Protein AF-A0A1A8WUC0-F1 (afdb_monomer_lite)

Organism: NCBI:txid864141

Sequence (247 aa):
MTEVKEEDQTPHKFDNELNNMADESSLKKLTIYNVIQALDPGPTAKIILAKSYRNIELIRTKYFDNATKRCRDVNYWFDKEIENRESEEDYKNISHCAITLFNDIQWKKVDNDIICKRQRSNYPTELNDLRKKLDDFCEIRDDLRCTMLKSFNDCLQYNNYIEKKKKYFSRETNLCNDNACEIDANCTLNNIDITFPSINCYELHNMKREDQKEPITTNYSSLEIGFFLILSFLAFFLIFLFLSKVK

Structure (mmCIF, N/CA/C/O backbone):
data_AF-A0A1A8WUC0-F1
#
_entry.id   AF-A0A1A8WUC0-F1
#
loop_
_atom_site.group_PDB
_atom_site.id
_atom_site.type_symbol
_atom_site.label_atom_id
_atom_site.label_alt_id
_atom_site.label_comp_id
_atom_site.label_asym_id
_atom_site.label_entity_id
_atom_site.label_seq_id
_atom_site.pdbx_PDB_ins_code
_atom_site.Cartn_x
_atom_site.Cartn_y
_atom_site.Cartn_z
_atom_site.occupancy
_atom_site.B_iso_or_equiv
_atom_site.auth_seq_id
_atom_site.auth_comp_id
_atom_site.auth_asym_id
_atom_site.auth_atom_id
_atom_site.pdbx_PDB_model_num
ATOM 1 N N . MET A 1 1 ? 9.759 14.383 -24.986 1.00 59.97 1 MET A N 1
ATOM 2 C CA . MET A 1 1 ? 9.516 12.995 -24.549 1.00 59.97 1 MET A CA 1
ATOM 3 C C . MET A 1 1 ? 8.522 13.062 -23.402 1.00 59.97 1 MET A C 1
ATOM 5 O O . MET A 1 1 ? 8.739 13.892 -22.528 1.00 59.97 1 MET A O 1
ATOM 9 N N . THR A 1 2 ? 7.408 12.333 -23.458 1.00 68.50 2 THR A N 1
ATOM 10 C CA . THR A 1 2 ? 6.355 12.448 -22.434 1.00 68.50 2 THR A CA 1
ATOM 11 C C . THR A 1 2 ? 6.825 11.761 -21.158 1.00 68.50 2 THR A C 1
ATOM 13 O O . THR A 1 2 ? 7.350 10.654 -21.213 1.00 68.50 2 THR A O 1
ATOM 16 N N . GLU A 1 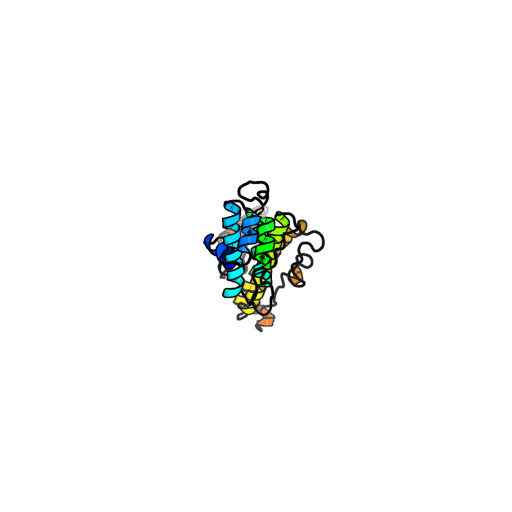3 ? 6.709 12.446 -20.025 1.00 83.12 3 GLU A N 1
ATOM 17 C CA . GLU A 1 3 ? 7.102 11.903 -18.727 1.00 83.12 3 GLU A CA 1
ATOM 18 C C . GLU A 1 3 ? 6.043 10.918 -18.213 1.00 83.12 3 GLU A C 1
ATOM 20 O O . GLU A 1 3 ? 4.846 11.117 -18.432 1.00 83.12 3 GLU A O 1
ATOM 25 N N . VAL A 1 4 ? 6.485 9.856 -17.533 1.00 89.19 4 VAL A N 1
ATOM 26 C CA . VAL A 1 4 ? 5.592 8.928 -16.830 1.00 89.19 4 VAL A CA 1
ATOM 27 C C . VAL A 1 4 ? 4.834 9.698 -15.752 1.00 89.19 4 VAL A C 1
ATOM 29 O O . VAL A 1 4 ? 5.433 10.252 -14.831 1.00 89.19 4 VAL A O 1
ATOM 32 N N . LYS A 1 5 ? 3.507 9.704 -15.861 1.00 91.88 5 LYS A N 1
ATOM 33 C CA . LYS A 1 5 ? 2.615 10.342 -14.896 1.00 91.88 5 LYS A CA 1
ATOM 34 C C . LYS A 1 5 ? 2.227 9.355 -13.806 1.00 91.88 5 LYS A C 1
ATOM 36 O O . LYS A 1 5 ? 1.418 8.458 -14.041 1.00 91.88 5 LYS A O 1
ATOM 41 N N . GLU A 1 6 ? 2.806 9.517 -12.620 1.00 93.25 6 GLU A N 1
ATOM 42 C CA . GLU A 1 6 ? 2.506 8.659 -11.464 1.00 93.25 6 GLU A CA 1
ATOM 43 C C . GLU A 1 6 ? 1.081 8.858 -10.938 1.00 93.25 6 GLU A C 1
ATOM 45 O O . GLU A 1 6 ? 0.475 7.913 -10.443 1.00 93.25 6 GLU A O 1
ATOM 50 N N . GLU A 1 7 ? 0.517 10.055 -11.122 1.00 94.06 7 GLU A N 1
ATOM 51 C CA . GLU A 1 7 ? -0.868 10.384 -10.760 1.00 94.06 7 GLU A CA 1
ATOM 52 C C . GLU A 1 7 ? -1.915 9.515 -11.478 1.00 94.06 7 GLU A C 1
ATOM 54 O O . GLU A 1 7 ? -2.989 9.237 -10.943 1.00 94.06 7 GLU A O 1
ATOM 59 N N . ASP A 1 8 ? -1.575 9.035 -12.676 1.00 94.38 8 ASP A N 1
ATOM 60 C CA . ASP A 1 8 ? -2.436 8.183 -13.488 1.00 94.38 8 ASP A CA 1
ATOM 61 C C . ASP A 1 8 ? -2.307 6.697 -13.119 1.00 94.38 8 ASP A C 1
ATOM 63 O O . ASP A 1 8 ? -3.072 5.868 -13.624 1.00 94.38 8 ASP A O 1
ATOM 67 N N . GLN A 1 9 ? -1.368 6.336 -12.242 1.00 95.81 9 GLN A N 1
ATOM 68 C CA . GLN A 1 9 ? -1.085 4.945 -11.898 1.00 95.81 9 GLN A CA 1
ATOM 69 C C . GLN A 1 9 ? -1.990 4.433 -10.775 1.00 95.81 9 GLN A C 1
ATOM 71 O O . GLN A 1 9 ? -2.548 5.192 -9.976 1.00 95.81 9 GLN A O 1
ATOM 76 N N . THR A 1 10 ? -2.132 3.110 -10.717 1.00 95.94 10 THR A N 1
ATOM 77 C CA . THR A 1 10 ? -2.991 2.407 -9.758 1.00 95.94 10 THR A CA 1
ATOM 78 C C . THR A 1 10 ? -2.732 2.792 -8.294 1.00 95.94 10 THR A C 1
ATOM 80 O O . THR A 1 10 ? -3.720 3.114 -7.624 1.00 95.94 10 THR A O 1
ATOM 83 N N . PRO A 1 11 ? -1.479 2.826 -7.782 1.00 97.06 11 PRO A N 1
ATOM 84 C CA . PRO A 1 11 ? -1.243 3.182 -6.382 1.00 97.06 11 PRO A CA 1
ATOM 85 C C . PRO A 1 11 ? -1.737 4.589 -6.026 1.00 97.06 11 PRO A C 1
ATOM 87 O O . PRO A 1 11 ? -2.478 4.741 -5.059 1.00 97.06 11 PRO A O 1
ATOM 90 N N . HIS A 1 12 ? -1.446 5.602 -6.850 1.00 96.81 12 HIS A N 1
ATOM 91 C CA . HIS A 1 12 ? -1.892 6.973 -6.578 1.00 96.81 12 HIS A CA 1
ATOM 92 C C . HIS A 1 12 ? -3.422 7.112 -6.616 1.00 96.81 12 HIS A C 1
ATOM 94 O O . HIS A 1 12 ? -4.026 7.758 -5.759 1.00 96.81 12 HIS A O 1
ATOM 100 N N . LYS A 1 13 ? -4.075 6.465 -7.590 1.00 97.12 13 LYS A N 1
ATOM 101 C CA . LYS A 1 13 ? -5.542 6.425 -7.668 1.00 97.12 13 LYS A CA 1
ATOM 102 C C . LYS A 1 13 ? -6.155 5.795 -6.419 1.00 97.12 13 LYS A C 1
ATOM 104 O O . LYS A 1 13 ? -7.145 6.312 -5.912 1.00 97.12 13 LYS A O 1
ATOM 109 N N . PHE A 1 14 ? -5.576 4.698 -5.931 1.00 97.88 14 PHE A N 1
ATOM 110 C CA . PHE A 1 14 ? -6.051 4.039 -4.719 1.00 97.88 14 PHE A CA 1
ATOM 111 C C . PHE A 1 14 ? -5.868 4.923 -3.481 1.00 97.88 14 PHE A C 1
ATOM 113 O O . PHE A 1 14 ? -6.833 5.119 -2.747 1.00 97.88 14 PHE A O 1
ATOM 120 N N . ASP A 1 15 ? -4.686 5.518 -3.297 1.00 96.75 15 ASP A N 1
ATOM 121 C CA . ASP A 1 15 ? -4.384 6.408 -2.168 1.00 96.75 15 ASP A CA 1
ATOM 122 C C . ASP A 1 15 ? -5.366 7.588 -2.085 1.00 96.75 15 ASP A C 1
ATOM 124 O O . ASP A 1 15 ? -5.862 7.922 -1.006 1.00 96.75 15 ASP A O 1
ATOM 128 N N . ASN A 1 16 ? -5.723 8.176 -3.230 1.00 96.88 16 ASN A N 1
ATOM 129 C CA . ASN A 1 16 ? -6.734 9.233 -3.289 1.00 96.88 16 ASN A CA 1
ATOM 130 C C . ASN A 1 16 ? -8.113 8.743 -2.826 1.00 96.88 16 ASN A C 1
ATOM 132 O O . ASN A 1 16 ? -8.832 9.461 -2.131 1.00 96.88 16 ASN A O 1
ATOM 136 N N . GLU A 1 17 ? -8.485 7.508 -3.168 1.00 97.50 17 GLU A N 1
ATOM 137 C CA . GLU A 1 17 ? -9.765 6.939 -2.754 1.00 97.50 17 GLU A CA 1
ATOM 138 C C . GLU A 1 17 ? -9.834 6.653 -1.251 1.00 97.50 17 GLU A C 1
ATOM 140 O O . GLU A 1 17 ? -10.936 6.695 -0.701 1.00 97.50 17 GLU A O 1
ATOM 145 N N . LEU A 1 18 ? -8.710 6.395 -0.569 1.00 97.56 18 LEU A N 1
ATOM 146 C CA . LEU A 1 18 ? -8.679 6.068 0.868 1.00 97.56 18 LEU A CA 1
ATOM 147 C C . LEU A 1 18 ? -9.291 7.159 1.755 1.00 97.56 18 LEU A C 1
ATOM 149 O O . LEU A 1 18 ? -9.839 6.854 2.816 1.00 97.56 18 LEU A O 1
ATOM 153 N N . ASN A 1 19 ? -9.240 8.412 1.301 1.00 96.25 19 ASN A N 1
ATOM 154 C CA . ASN A 1 19 ? -9.747 9.572 2.031 1.00 96.25 19 ASN A CA 1
ATOM 155 C C . ASN A 1 19 ? -11.199 9.936 1.708 1.00 96.25 19 ASN A C 1
ATOM 157 O O . ASN A 1 19 ? -11.751 10.841 2.344 1.00 96.25 19 ASN A O 1
ATOM 161 N N . ASN A 1 20 ? -11.832 9.232 0.766 1.00 96.69 20 ASN A N 1
ATOM 162 C CA . ASN A 1 20 ? -13.225 9.473 0.416 1.00 96.69 20 ASN A CA 1
ATOM 163 C C . ASN A 1 20 ? -14.141 9.312 1.635 1.00 96.69 20 ASN A C 1
ATOM 165 O O . ASN A 1 20 ? -13.900 8.503 2.534 1.00 96.69 20 ASN A O 1
ATOM 169 N N . MET A 1 21 ? -15.219 10.099 1.655 1.00 94.25 21 MET A N 1
ATOM 170 C CA . MET A 1 21 ? -16.207 10.032 2.729 1.00 94.25 21 MET A CA 1
ATOM 171 C C . MET A 1 21 ? -16.816 8.629 2.818 1.00 94.25 21 MET A C 1
ATOM 173 O O . MET A 1 21 ? -17.039 7.960 1.805 1.00 94.25 21 MET A O 1
ATOM 177 N N . ALA A 1 22 ? -17.116 8.208 4.042 1.00 94.88 22 ALA A N 1
ATOM 178 C CA . ALA A 1 22 ? -17.812 6.966 4.330 1.00 94.88 22 ALA A CA 1
ATOM 179 C C . ALA A 1 22 ? -18.983 7.251 5.271 1.00 94.88 22 ALA A C 1
ATOM 181 O O . ALA A 1 22 ? -18.882 8.091 6.163 1.00 94.88 22 ALA A O 1
ATOM 182 N N . ASP A 1 23 ? -20.093 6.553 5.056 1.00 93.62 23 ASP A N 1
ATOM 183 C CA . ASP A 1 23 ? -21.260 6.630 5.927 1.00 93.62 23 ASP A CA 1
ATOM 184 C C . ASP A 1 23 ? -21.020 5.794 7.189 1.00 93.62 23 ASP A C 1
ATOM 186 O O . ASP A 1 23 ? -20.955 4.571 7.114 1.00 93.62 23 ASP A O 1
ATOM 190 N N . GLU A 1 24 ? -20.943 6.431 8.357 1.00 93.06 24 GLU A N 1
ATOM 191 C CA . GLU A 1 24 ? -20.785 5.745 9.647 1.00 93.06 24 GLU A CA 1
ATOM 192 C C . GLU A 1 24 ? -21.871 4.696 9.913 1.00 93.06 24 GLU A C 1
ATOM 194 O O . GLU A 1 24 ? -21.629 3.687 10.585 1.00 93.06 24 GLU A O 1
ATOM 199 N N . SER A 1 25 ? -23.074 4.890 9.359 1.00 93.31 25 SER A N 1
ATOM 200 C CA . SER A 1 25 ? -24.172 3.937 9.502 1.00 93.31 25 SER A CA 1
ATOM 201 C C . SER A 1 25 ? -23.850 2.577 8.873 1.00 93.31 25 SER A C 1
ATOM 203 O O . SER A 1 25 ? -24.433 1.565 9.271 1.00 93.31 25 SER A O 1
ATOM 205 N N . SER A 1 26 ? -22.874 2.512 7.957 1.00 92.88 26 SER A N 1
ATOM 206 C CA . SER A 1 26 ? -22.422 1.263 7.348 1.00 92.88 26 SER A CA 1
ATOM 207 C C . SER A 1 26 ? -21.867 0.280 8.373 1.00 92.88 26 SER A C 1
ATOM 209 O O . SER A 1 26 ? -22.032 -0.924 8.192 1.00 92.88 26 SER A O 1
ATOM 211 N N . LEU A 1 27 ? -21.273 0.769 9.469 1.00 93.81 27 LEU A N 1
ATOM 212 C CA . LEU A 1 27 ? -20.747 -0.083 10.537 1.00 93.81 27 LEU A CA 1
ATOM 213 C C . LEU A 1 27 ? -21.852 -0.915 11.198 1.00 93.81 27 LEU A C 1
ATOM 215 O O . LEU A 1 27 ? -21.599 -2.045 11.595 1.00 93.81 27 LEU A O 1
ATOM 219 N N . LYS A 1 28 ? -23.095 -0.411 11.246 1.00 92.81 28 LYS A N 1
ATOM 220 C CA . LYS A 1 28 ? -24.254 -1.123 11.824 1.00 92.81 28 LYS A CA 1
ATOM 221 C C . LYS A 1 28 ? -24.623 -2.397 11.065 1.00 92.81 28 LYS A C 1
ATOM 223 O O . LYS A 1 28 ? -25.362 -3.225 11.586 1.00 92.81 28 LYS A O 1
ATOM 228 N N . LYS A 1 29 ? -24.150 -2.535 9.824 1.00 88.75 29 LYS A N 1
ATOM 229 C CA . LYS A 1 29 ? -24.408 -3.697 8.963 1.00 88.75 29 LYS A CA 1
ATOM 230 C C . LYS A 1 29 ? -23.439 -4.851 9.243 1.00 88.75 29 LYS A C 1
ATOM 232 O O . LYS A 1 29 ? -23.657 -5.946 8.733 1.00 88.75 29 LYS A O 1
ATOM 237 N N . LEU A 1 30 ? -22.379 -4.603 10.015 1.00 89.94 30 LEU A N 1
ATOM 238 C CA . LEU A 1 30 ? -21.361 -5.591 10.352 1.00 89.94 30 LEU A CA 1
ATOM 239 C C . LEU A 1 30 ? -21.834 -6.511 11.473 1.00 89.94 30 LEU A C 1
ATOM 241 O O . LEU A 1 30 ? -22.424 -6.061 12.455 1.00 89.94 30 LEU A O 1
ATOM 245 N N . THR A 1 31 ? -21.488 -7.793 11.376 1.00 87.75 31 THR A N 1
ATOM 246 C CA . THR A 1 31 ? -21.762 -8.773 12.439 1.00 87.75 31 THR A CA 1
ATOM 247 C C . THR A 1 31 ? -21.066 -8.374 13.743 1.00 87.75 31 THR A C 1
ATOM 249 O O . THR A 1 31 ? -21.623 -8.528 14.829 1.00 87.75 31 THR A O 1
ATOM 252 N N . ILE A 1 32 ? -19.873 -7.784 13.635 1.00 90.94 32 ILE A N 1
ATOM 253 C CA . ILE A 1 32 ? -19.065 -7.318 14.769 1.00 90.94 32 ILE A CA 1
ATOM 254 C C . ILE A 1 32 ? -19.482 -5.949 15.319 1.00 90.94 32 ILE A C 1
ATOM 256 O O . ILE A 1 32 ? -18.824 -5.431 16.221 1.00 90.94 32 ILE A O 1
ATOM 260 N N . TYR A 1 33 ? -20.578 -5.354 14.833 1.00 93.81 33 TYR A N 1
ATOM 261 C CA . TYR A 1 33 ? -21.004 -4.023 15.272 1.00 93.81 33 TYR A CA 1
ATOM 262 C C . TYR A 1 33 ? -21.211 -3.934 16.788 1.00 93.81 33 TYR A C 1
ATOM 264 O O . TYR A 1 33 ? -20.772 -2.968 17.403 1.00 93.81 33 TYR A O 1
ATOM 272 N N . ASN A 1 34 ? -21.812 -4.958 17.403 1.00 93.56 34 ASN A N 1
ATOM 273 C CA . ASN A 1 34 ? -22.017 -4.997 18.854 1.00 93.56 34 ASN A CA 1
ATOM 274 C C . ASN A 1 34 ? -20.688 -4.998 19.625 1.00 93.56 34 ASN A C 1
ATOM 276 O O . ASN A 1 34 ? -20.600 -4.393 20.689 1.00 93.56 34 ASN A O 1
ATOM 280 N N . VAL A 1 35 ? -19.648 -5.638 19.077 1.00 93.88 35 VAL A N 1
ATOM 281 C CA . VAL A 1 35 ? -18.302 -5.639 19.669 1.00 93.88 35 VAL A CA 1
ATOM 282 C C . VAL A 1 35 ? -17.675 -4.251 19.556 1.00 93.88 35 VAL A C 1
ATOM 284 O O . VAL A 1 35 ? -17.176 -3.733 20.549 1.00 93.88 35 VAL A O 1
ATOM 287 N N . ILE A 1 36 ? -17.767 -3.611 18.383 1.00 93.31 36 ILE A N 1
ATOM 288 C CA . ILE A 1 36 ? -17.316 -2.221 18.203 1.00 93.31 36 ILE A CA 1
ATOM 289 C C . ILE A 1 36 ? -18.055 -1.289 19.166 1.00 93.31 36 ILE A C 1
ATOM 291 O O . ILE A 1 36 ? -17.428 -0.450 19.797 1.00 93.31 36 ILE A O 1
ATOM 295 N N . GLN A 1 37 ? -19.374 -1.430 19.315 1.00 93.75 37 GLN A N 1
ATOM 296 C CA . GLN A 1 37 ? -20.153 -0.604 20.238 1.00 93.75 37 GLN A CA 1
ATOM 297 C C . GLN A 1 37 ? -19.720 -0.795 21.694 1.00 93.75 37 GLN A C 1
ATOM 299 O O . GLN A 1 37 ? -19.590 0.188 22.414 1.00 93.75 37 GLN A O 1
ATOM 304 N N . ALA A 1 38 ? -19.480 -2.040 22.115 1.00 94.88 38 ALA A N 1
ATOM 305 C CA . ALA A 1 38 ? -19.039 -2.353 23.472 1.00 94.88 38 ALA A CA 1
ATOM 306 C C . ALA A 1 38 ? -17.650 -1.780 23.793 1.00 94.88 38 ALA A C 1
ATOM 308 O O . ALA A 1 38 ? -17.377 -1.451 24.944 1.00 94.88 38 ALA A O 1
ATOM 309 N N . LEU A 1 39 ? -16.790 -1.631 22.781 1.00 94.88 39 LEU A N 1
ATOM 310 C CA . LEU A 1 39 ? -15.502 -0.949 22.904 1.00 94.88 39 LEU A CA 1
ATOM 311 C C . LEU A 1 39 ? -15.634 0.580 22.979 1.00 94.88 39 LEU A C 1
ATOM 313 O O . LEU A 1 39 ? -14.629 1.237 23.211 1.00 94.88 39 LEU A O 1
ATOM 317 N N . ASP A 1 40 ? -16.825 1.149 22.775 1.00 95.06 40 ASP A N 1
ATOM 318 C CA . ASP A 1 40 ? -17.108 2.589 22.837 1.00 95.06 40 ASP A CA 1
ATOM 319 C C . ASP A 1 40 ? -16.029 3.465 22.162 1.00 95.06 40 ASP A C 1
ATOM 321 O O . ASP A 1 40 ? -15.324 4.218 22.837 1.00 95.06 40 ASP A O 1
ATOM 325 N N . PRO A 1 41 ? -15.828 3.358 20.832 1.00 96.12 41 PRO A N 1
ATOM 326 C CA . PRO A 1 41 ? -14.876 4.207 20.137 1.00 96.12 41 PRO A CA 1
ATOM 327 C C . PRO A 1 41 ? -15.348 5.661 20.119 1.00 96.12 41 PRO A C 1
ATOM 329 O O . PRO A 1 41 ? -16.551 5.952 20.002 1.00 96.12 41 PRO A O 1
ATOM 332 N N . GLY A 1 42 ? -14.379 6.573 20.178 1.00 96.31 42 GLY A N 1
ATOM 333 C CA . GLY A 1 42 ? -14.617 8.010 20.079 1.00 96.31 42 GLY A CA 1
ATOM 334 C C . GLY A 1 42 ? -15.286 8.425 18.755 1.00 96.31 42 GLY A C 1
ATOM 335 O O . GLY A 1 42 ? -15.349 7.633 17.805 1.00 96.31 42 GLY A O 1
ATOM 336 N N . PRO A 1 43 ? -15.832 9.651 18.663 1.00 95.69 43 PRO A N 1
ATOM 337 C CA . PRO A 1 43 ? -16.515 10.125 17.457 1.00 95.69 43 PRO A CA 1
ATOM 338 C C . PRO A 1 43 ? -15.635 10.062 16.202 1.00 95.69 43 PRO A C 1
ATOM 340 O O . PRO A 1 43 ? -16.037 9.484 15.192 1.00 95.69 43 PRO A O 1
ATOM 343 N N . THR A 1 44 ? -14.401 10.561 16.278 1.00 96.56 44 THR A N 1
ATOM 344 C CA . THR A 1 44 ? -13.463 10.518 15.146 1.00 96.56 44 THR A CA 1
ATOM 345 C C . THR A 1 44 ? -13.029 9.088 14.828 1.00 96.56 44 THR A C 1
ATOM 347 O O . THR A 1 44 ? -12.930 8.716 13.656 1.00 96.56 44 THR A O 1
ATOM 350 N N . ALA A 1 45 ? -12.875 8.236 15.846 1.00 97.00 45 ALA A N 1
ATOM 351 C CA . ALA A 1 45 ? -12.620 6.817 15.637 1.00 97.00 45 ALA A CA 1
ATOM 352 C C . ALA A 1 45 ? -13.721 6.129 14.825 1.00 97.00 45 ALA A C 1
ATOM 354 O O . ALA A 1 45 ? -13.410 5.350 13.925 1.00 97.00 45 ALA A O 1
ATOM 355 N N . LYS A 1 46 ? -15.000 6.442 15.065 1.00 96.69 46 LYS A N 1
ATOM 356 C CA . LYS A 1 46 ? -16.118 5.891 14.276 1.00 96.69 46 LYS A CA 1
ATOM 357 C C . LYS A 1 46 ? -16.022 6.277 12.799 1.00 96.69 46 LYS A C 1
ATOM 359 O O . LYS A 1 46 ? -16.198 5.409 11.944 1.00 96.69 46 LYS A O 1
ATOM 364 N N . ILE A 1 47 ? -15.658 7.525 12.501 1.00 96.94 47 ILE A N 1
ATOM 365 C CA . ILE A 1 47 ? -15.442 8.006 11.126 1.00 96.94 47 ILE A CA 1
ATOM 366 C C . ILE A 1 47 ? -14.310 7.223 10.449 1.00 96.94 47 ILE A C 1
ATOM 368 O O . ILE A 1 47 ? -14.480 6.716 9.337 1.00 96.94 47 ILE A O 1
ATOM 372 N N . ILE A 1 48 ? -13.160 7.082 11.114 1.00 97.88 48 ILE A N 1
ATOM 373 C CA . ILE A 1 48 ? -12.000 6.365 10.559 1.00 97.88 48 ILE A CA 1
ATOM 374 C C . ILE A 1 48 ? -12.308 4.873 10.378 1.00 97.88 48 ILE A C 1
ATOM 376 O O . ILE A 1 48 ? -11.930 4.288 9.362 1.00 97.88 48 ILE A O 1
ATOM 380 N N . LEU A 1 49 ? -13.035 4.245 11.308 1.00 97.69 49 LEU A N 1
ATOM 381 C CA . LEU A 1 49 ? -13.467 2.849 11.188 1.00 97.69 49 LEU A CA 1
ATOM 382 C C . LEU A 1 49 ? -14.429 2.661 10.009 1.00 97.69 49 LEU A C 1
ATOM 384 O O . LEU A 1 49 ? -14.293 1.700 9.254 1.00 97.69 49 LEU A O 1
ATOM 388 N N . ALA A 1 50 ? -15.361 3.592 9.796 1.00 97.38 50 ALA A N 1
ATOM 389 C CA . ALA A 1 50 ? -16.264 3.557 8.647 1.00 97.38 50 ALA A CA 1
ATOM 390 C C . ALA A 1 50 ? -15.498 3.691 7.320 1.00 97.38 50 ALA A C 1
ATOM 392 O O . ALA A 1 50 ? -15.730 2.916 6.388 1.00 97.38 50 ALA A O 1
ATOM 393 N N . LYS A 1 51 ? -14.524 4.610 7.252 1.00 98.12 51 LYS A N 1
ATOM 394 C CA . LYS A 1 51 ? -13.603 4.716 6.109 1.00 98.12 51 LYS A CA 1
ATOM 395 C C . LYS A 1 51 ? -12.791 3.437 5.915 1.00 98.12 51 LYS A C 1
ATOM 397 O O . LYS A 1 51 ? -12.718 2.943 4.798 1.00 98.12 51 LYS A O 1
ATOM 402 N N . SER A 1 52 ? -12.256 2.848 6.983 1.00 97.62 52 SER A N 1
ATOM 403 C CA . SER A 1 52 ? -11.507 1.584 6.927 1.00 97.62 52 SER A CA 1
ATOM 404 C C . SER A 1 52 ? -12.351 0.453 6.349 1.00 97.62 52 SER A C 1
ATOM 406 O O . SER A 1 52 ? -11.900 -0.248 5.447 1.00 97.62 52 SER A O 1
ATOM 408 N N . TYR A 1 53 ? -13.600 0.319 6.805 1.00 96.88 53 TYR A N 1
ATOM 409 C CA . TYR A 1 53 ? -14.542 -0.654 6.258 1.00 96.88 53 TYR A CA 1
ATOM 410 C C . TYR A 1 53 ? -14.740 -0.445 4.751 1.00 96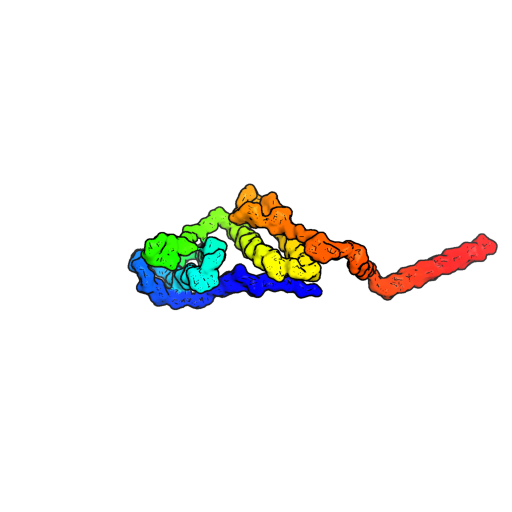.88 53 TYR A C 1
ATOM 412 O O . TYR A 1 53 ? -14.535 -1.371 3.970 1.00 96.88 53 TYR A O 1
ATOM 420 N N . ARG A 1 54 ? -15.041 0.790 4.325 1.00 96.94 54 ARG A N 1
ATOM 421 C CA . ARG A 1 54 ? -15.168 1.155 2.904 1.00 96.94 54 ARG A CA 1
ATOM 422 C C . ARG A 1 54 ? -13.894 0.846 2.109 1.00 96.94 54 ARG A C 1
ATOM 424 O O . ARG A 1 54 ? -13.980 0.347 0.992 1.00 96.94 54 ARG A O 1
ATOM 431 N N . ASN A 1 55 ? -12.725 1.142 2.671 1.00 97.88 55 ASN A N 1
ATOM 432 C CA . ASN A 1 55 ? -11.428 0.950 2.028 1.00 97.88 55 ASN A CA 1
ATOM 433 C C . ASN A 1 55 ? -11.124 -0.539 1.817 1.00 97.88 55 ASN A C 1
ATOM 435 O O . ASN A 1 55 ? -10.666 -0.911 0.743 1.00 97.88 55 ASN A O 1
ATOM 439 N N . ILE A 1 56 ? -11.424 -1.403 2.789 1.00 96.31 56 ILE A N 1
ATOM 440 C CA . ILE A 1 56 ? -11.237 -2.857 2.651 1.00 96.31 56 ILE A CA 1
ATOM 441 C C . ILE A 1 56 ? -12.266 -3.446 1.675 1.00 96.31 56 ILE A C 1
ATOM 443 O O . ILE A 1 56 ? -11.929 -4.283 0.841 1.00 96.31 56 ILE A O 1
ATOM 447 N N . GLU A 1 57 ? -13.507 -2.961 1.707 1.00 94.75 57 GLU A N 1
ATOM 448 C CA . GLU A 1 57 ? -14.540 -3.320 0.730 1.00 94.75 57 GLU A CA 1
ATOM 449 C C . GLU A 1 57 ? -14.144 -2.952 -0.707 1.00 94.75 57 GLU A C 1
ATOM 451 O O . GLU A 1 57 ? -14.353 -3.729 -1.638 1.00 94.75 57 GLU A O 1
ATOM 456 N N . LEU A 1 58 ? -13.488 -1.806 -0.889 1.00 95.81 58 LEU A N 1
ATOM 457 C CA . LEU A 1 58 ? -12.973 -1.369 -2.181 1.00 95.81 58 LEU A CA 1
ATOM 458 C C . LEU A 1 58 ? -11.926 -2.342 -2.754 1.00 95.81 58 LEU A C 1
ATOM 460 O O . LEU A 1 58 ? -11.904 -2.568 -3.969 1.00 95.81 58 LEU A O 1
ATOM 464 N N . ILE A 1 59 ? -11.100 -2.957 -1.897 1.00 96.19 59 ILE A N 1
ATOM 465 C CA . ILE A 1 59 ? -10.171 -4.023 -2.306 1.00 96.19 59 ILE A CA 1
ATOM 466 C C . ILE A 1 59 ? -10.958 -5.171 -2.930 1.00 96.19 59 ILE A C 1
ATOM 468 O O . ILE A 1 59 ? -10.639 -5.600 -4.037 1.00 96.19 59 ILE A O 1
ATOM 472 N N . ARG A 1 60 ? -12.033 -5.612 -2.265 1.00 91.50 60 ARG A N 1
ATOM 473 C CA . ARG A 1 60 ? -12.880 -6.706 -2.747 1.00 91.50 60 ARG A CA 1
ATOM 474 C C . ARG A 1 60 ? -13.503 -6.417 -4.107 1.00 91.50 60 ARG A C 1
ATOM 476 O O . ARG A 1 60 ? -13.577 -7.307 -4.947 1.00 91.50 60 ARG A O 1
ATOM 483 N N . THR A 1 61 ? -14.009 -5.201 -4.301 1.00 92.44 61 THR A N 1
ATOM 484 C CA . THR A 1 61 ? -14.862 -4.887 -5.455 1.00 92.44 61 THR A CA 1
ATOM 485 C C . THR A 1 61 ? -14.108 -4.342 -6.660 1.00 92.44 61 THR A C 1
ATOM 487 O O . THR A 1 61 ? -14.608 -4.465 -7.775 1.00 92.44 61 THR A O 1
ATOM 490 N N . LYS A 1 62 ? -12.954 -3.694 -6.458 1.00 95.81 62 LYS A N 1
ATOM 491 C CA . LYS A 1 62 ? -12.258 -2.946 -7.520 1.00 95.81 62 LYS A CA 1
ATOM 492 C C . LYS A 1 62 ? -10.774 -3.278 -7.654 1.00 95.81 62 LYS A C 1
ATOM 494 O O . LYS A 1 62 ? -10.262 -3.218 -8.764 1.00 95.81 62 LYS A O 1
ATOM 499 N N . TYR A 1 63 ? -10.092 -3.629 -6.566 1.00 95.75 63 TYR A N 1
ATOM 500 C CA . TYR A 1 63 ? -8.639 -3.842 -6.568 1.00 95.75 63 TYR A CA 1
ATOM 501 C C . TYR A 1 63 ? -8.246 -5.257 -6.124 1.00 95.75 63 TYR A C 1
ATOM 503 O O . TYR A 1 63 ? -7.250 -5.445 -5.422 1.00 95.75 63 TYR A O 1
ATOM 511 N N . PHE A 1 64 ? -9.039 -6.254 -6.517 1.00 92.19 64 PHE A N 1
ATOM 512 C CA . PHE A 1 64 ? -8.873 -7.625 -6.040 1.00 92.19 64 PHE A CA 1
ATOM 513 C C . PHE A 1 64 ? -7.597 -8.293 -6.573 1.00 92.19 64 PHE A C 1
ATOM 515 O O . PHE A 1 64 ? -6.991 -9.083 -5.854 1.00 92.19 64 PHE A O 1
ATOM 522 N N . ASP A 1 65 ? -7.142 -7.914 -7.773 1.00 90.75 65 ASP A N 1
ATOM 523 C CA . ASP A 1 65 ? -5.941 -8.470 -8.416 1.00 90.75 65 ASP A CA 1
ATOM 524 C C . ASP A 1 65 ? -4.643 -8.197 -7.638 1.00 90.75 65 ASP A C 1
ATOM 526 O O . ASP A 1 65 ? -3.686 -8.958 -7.748 1.00 90.75 65 ASP A O 1
ATOM 530 N N . ASN A 1 66 ? -4.607 -7.140 -6.817 1.00 93.00 66 ASN A N 1
ATOM 531 C CA . ASN A 1 66 ? -3.447 -6.791 -5.990 1.00 93.00 66 ASN A CA 1
ATOM 532 C C . ASN A 1 66 ? -3.830 -6.584 -4.516 1.00 93.00 66 ASN A C 1
ATOM 534 O O . ASN A 1 66 ? -3.358 -5.667 -3.837 1.00 93.00 66 ASN A O 1
ATOM 538 N N . ALA A 1 67 ? -4.732 -7.427 -4.009 1.00 94.50 67 ALA A N 1
ATOM 539 C CA . ALA A 1 67 ? -5.321 -7.250 -2.686 1.00 94.50 67 ALA A CA 1
ATOM 540 C C . ALA A 1 67 ? -4.296 -7.195 -1.544 1.00 94.50 67 ALA A C 1
ATOM 542 O O . ALA A 1 67 ? -4.460 -6.411 -0.609 1.00 94.50 67 ALA A O 1
ATOM 543 N N . THR A 1 68 ? -3.215 -7.976 -1.626 1.00 94.06 68 THR A N 1
ATOM 544 C CA . THR A 1 68 ? -2.152 -7.970 -0.613 1.00 94.06 68 THR A CA 1
ATOM 545 C C . THR A 1 68 ? -1.474 -6.605 -0.516 1.00 94.06 68 THR A C 1
ATOM 547 O O . THR A 1 68 ? -1.331 -6.090 0.594 1.00 94.06 68 THR A O 1
ATOM 550 N N . LYS A 1 69 ? -1.107 -5.981 -1.646 1.00 95.75 69 LYS A N 1
ATOM 551 C CA . LYS A 1 69 ? -0.544 -4.624 -1.628 1.00 95.75 69 LYS A CA 1
ATOM 552 C C . LYS A 1 69 ? -1.569 -3.612 -1.143 1.00 95.75 69 LYS A C 1
ATOM 554 O O . LYS A 1 69 ? -1.269 -2.831 -0.249 1.00 95.75 69 LYS A O 1
ATOM 559 N N . ARG A 1 70 ? -2.800 -3.660 -1.661 1.00 97.75 70 ARG A N 1
ATOM 560 C CA . ARG A 1 70 ? -3.863 -2.743 -1.221 1.00 97.75 70 ARG A CA 1
ATOM 561 C C . ARG A 1 70 ? -4.118 -2.836 0.283 1.00 97.75 70 ARG A C 1
ATOM 563 O O . ARG A 1 70 ? -4.372 -1.825 0.923 1.00 97.75 70 ARG A O 1
ATOM 570 N N . CYS A 1 71 ? -4.002 -4.023 0.876 1.00 97.19 71 CYS A N 1
ATOM 571 C CA . CYS A 1 71 ? -4.090 -4.178 2.323 1.00 97.19 71 CYS A CA 1
ATOM 572 C C . CYS A 1 71 ? -2.922 -3.501 3.063 1.00 97.19 71 CYS A C 1
ATOM 574 O O . CYS A 1 71 ? -3.143 -2.897 4.114 1.00 97.19 71 CYS A O 1
ATOM 576 N N . ARG A 1 72 ? -1.692 -3.546 2.526 1.00 97.06 72 ARG A N 1
ATOM 577 C CA . ARG A 1 72 ? -0.570 -2.752 3.062 1.00 97.06 72 ARG A CA 1
ATOM 578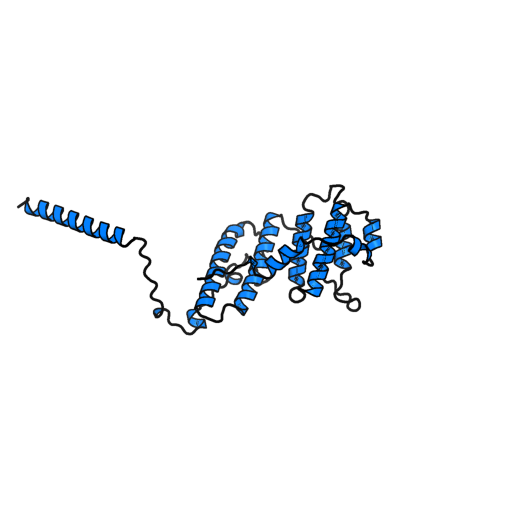 C C . ARG A 1 72 ? -0.842 -1.253 2.943 1.00 97.06 72 ARG A C 1
ATOM 580 O O . ARG A 1 72 ? -0.652 -0.546 3.926 1.00 97.06 72 ARG A O 1
ATOM 587 N N . ASP A 1 73 ? -1.363 -0.799 1.802 1.00 98.12 73 ASP A N 1
ATOM 588 C CA . ASP A 1 73 ? -1.737 0.603 1.567 1.00 98.12 73 ASP A CA 1
ATOM 589 C C . ASP A 1 73 ? -2.795 1.075 2.594 1.00 98.12 73 ASP A C 1
ATOM 591 O O . ASP A 1 73 ? -2.640 2.128 3.213 1.00 98.12 73 ASP A O 1
ATOM 595 N N . VAL A 1 74 ? -3.833 0.265 2.858 1.00 98.31 74 VAL A N 1
ATOM 596 C CA . VAL A 1 74 ? -4.859 0.561 3.879 1.00 98.31 74 VAL A CA 1
ATOM 597 C C . VAL A 1 74 ? -4.276 0.579 5.292 1.00 98.31 74 VAL A C 1
ATOM 599 O O . VAL A 1 74 ? -4.630 1.458 6.076 1.00 98.31 74 VAL A O 1
ATOM 602 N N . ASN A 1 75 ? -3.395 -0.364 5.639 1.00 98.06 75 ASN A N 1
ATOM 603 C CA . ASN A 1 75 ? -2.741 -0.380 6.951 1.00 98.06 75 ASN A CA 1
ATOM 604 C C . ASN A 1 75 ? -1.850 0.848 7.159 1.00 98.06 75 ASN A C 1
ATOM 606 O O . ASN A 1 75 ? -1.926 1.470 8.215 1.00 98.06 75 ASN A O 1
ATOM 610 N N . TYR A 1 76 ? -1.063 1.217 6.146 1.00 98.06 76 TYR A N 1
ATOM 611 C CA . TYR A 1 76 ? -0.247 2.428 6.160 1.00 98.06 76 TYR A CA 1
ATOM 612 C C . TYR A 1 76 ? -1.115 3.677 6.355 1.00 98.06 76 TYR A C 1
ATOM 614 O O . TYR A 1 76 ? -0.854 4.468 7.258 1.00 98.06 76 TYR A O 1
ATOM 622 N N . TRP A 1 77 ? -2.180 3.831 5.563 1.00 98.19 77 TRP A N 1
ATOM 623 C CA . TRP A 1 77 ? -3.105 4.958 5.695 1.00 98.19 77 TRP A CA 1
ATOM 624 C C . TRP A 1 77 ? -3.735 5.018 7.088 1.00 98.19 77 TRP A C 1
ATOM 626 O O . TRP A 1 77 ? -3.725 6.070 7.719 1.00 98.19 77 TRP A O 1
ATOM 636 N N . PHE A 1 78 ? -4.219 3.885 7.602 1.00 98.00 78 PHE A N 1
ATOM 637 C CA . PHE A 1 78 ? -4.817 3.823 8.932 1.00 98.00 78 PHE A CA 1
ATOM 638 C C . PHE A 1 78 ? -3.818 4.232 10.021 1.00 98.00 78 PHE A C 1
ATOM 640 O O . PHE A 1 78 ? -4.174 5.009 10.901 1.00 98.00 78 PHE A O 1
ATOM 647 N N . ASP A 1 79 ? -2.571 3.753 9.949 1.00 96.94 79 ASP A N 1
ATOM 648 C CA . ASP A 1 79 ? -1.513 4.132 10.892 1.00 96.94 79 ASP A CA 1
ATOM 649 C C . ASP A 1 79 ? -1.266 5.652 10.880 1.00 96.94 79 ASP A C 1
ATOM 651 O O . ASP A 1 79 ? -1.122 6.244 11.949 1.00 96.94 79 ASP A O 1
ATOM 655 N N . LYS A 1 80 ? -1.277 6.294 9.701 1.00 96.38 80 LYS A N 1
ATOM 656 C CA . LYS A 1 80 ? -1.112 7.754 9.563 1.00 96.38 80 LYS A CA 1
ATOM 657 C C . LYS A 1 80 ? -2.294 8.540 10.132 1.00 96.38 80 LYS A C 1
ATOM 659 O O . LYS A 1 80 ? -2.077 9.560 10.780 1.00 96.38 80 LYS A O 1
ATOM 664 N N . GLU A 1 81 ? -3.529 8.079 9.932 1.00 96.25 81 GLU A N 1
ATOM 665 C CA . GLU A 1 81 ? -4.730 8.771 10.434 1.00 96.25 81 GLU A CA 1
ATOM 666 C C . GLU A 1 81 ? -4.779 8.849 11.968 1.00 96.25 81 GLU A C 1
ATOM 668 O O . GLU A 1 81 ? -5.369 9.774 12.530 1.00 96.25 81 GLU A O 1
ATOM 673 N N . ILE A 1 82 ? -4.162 7.881 12.650 1.00 95.50 82 ILE A N 1
ATOM 674 C CA . ILE A 1 82 ? -4.218 7.748 14.113 1.00 95.50 82 ILE A CA 1
ATOM 675 C C . ILE A 1 82 ? -2.890 8.094 14.800 1.00 95.50 82 ILE A C 1
ATOM 677 O O . ILE A 1 82 ? -2.779 7.998 16.026 1.00 95.50 82 ILE A O 1
ATOM 681 N N . GLU A 1 83 ? -1.876 8.466 14.019 1.00 93.56 83 GLU A N 1
ATOM 682 C CA . GLU A 1 83 ? -0.507 8.697 14.471 1.00 93.56 83 GLU A CA 1
ATOM 683 C C . GLU A 1 83 ? -0.462 9.729 15.608 1.00 93.56 83 GLU A C 1
ATOM 685 O O . GLU A 1 83 ? -0.819 10.891 15.426 1.00 93.56 83 GLU A O 1
ATOM 690 N N . ASN A 1 84 ? 0.001 9.300 16.788 1.00 90.69 84 ASN A N 1
ATOM 691 C CA . ASN A 1 84 ? 0.085 10.100 18.019 1.00 90.69 84 ASN A CA 1
ATOM 692 C C . ASN A 1 84 ? -1.257 10.629 18.569 1.00 90.69 84 ASN A C 1
ATOM 694 O O . ASN A 1 84 ? -1.240 11.507 19.427 1.00 90.69 84 ASN A O 1
ATOM 698 N N . ARG A 1 85 ? -2.402 10.088 18.126 1.00 94.00 85 ARG A N 1
ATOM 699 C CA . ARG A 1 85 ? -3.744 10.546 18.545 1.00 94.00 85 ARG A CA 1
ATOM 700 C C . ARG A 1 85 ? -4.505 9.552 19.412 1.00 94.00 85 ARG A C 1
ATOM 702 O O . ARG A 1 85 ? -5.522 9.908 19.983 1.00 94.00 85 ARG A O 1
ATOM 709 N N . GLU A 1 86 ? -4.027 8.315 19.559 1.00 89.12 86 GLU A N 1
ATOM 710 C CA . GLU A 1 86 ? -4.766 7.240 20.254 1.00 89.12 86 GLU A CA 1
ATOM 711 C C . GLU A 1 86 ? -5.107 7.544 21.727 1.00 89.12 86 GLU A C 1
ATOM 713 O O . GLU A 1 86 ? -6.026 6.940 22.276 1.00 89.12 86 GLU A O 1
ATOM 718 N N . SER A 1 87 ? -4.377 8.462 22.371 1.00 90.94 87 SER A N 1
ATOM 719 C CA . SER A 1 87 ? -4.656 8.925 23.737 1.00 90.94 87 SER A CA 1
ATOM 720 C C . SER A 1 87 ? -5.760 9.982 23.825 1.00 90.94 87 SER A C 1
ATOM 722 O O . SER A 1 87 ? -6.183 10.327 24.925 1.00 90.94 87 SER A O 1
ATOM 724 N N . GLU A 1 88 ? -6.187 10.545 22.697 1.00 96.38 88 GLU A N 1
ATOM 725 C CA . GLU A 1 88 ? -7.261 11.531 22.634 1.00 96.38 88 GLU A CA 1
ATOM 726 C C . GLU A 1 88 ? -8.625 10.838 22.750 1.00 96.38 88 GLU A C 1
ATOM 728 O O . GLU A 1 88 ? -8.860 9.788 22.149 1.00 96.38 88 GLU A O 1
ATOM 733 N N . GLU A 1 89 ? -9.563 11.455 23.475 1.00 95.38 89 GLU A N 1
ATOM 734 C CA . GLU A 1 89 ? -10.916 10.910 23.681 1.00 95.38 89 GLU A CA 1
ATOM 735 C C . GLU A 1 89 ? -11.637 10.630 22.350 1.00 95.38 89 GLU A C 1
ATOM 737 O O . GLU A 1 89 ? -12.350 9.636 22.214 1.00 95.38 89 GLU A O 1
ATOM 742 N N . ASP A 1 90 ? -11.389 11.453 21.328 1.00 96.44 90 ASP A N 1
ATOM 743 C CA . ASP A 1 90 ? -11.976 11.297 19.996 1.00 96.44 90 ASP A CA 1
ATOM 744 C C . ASP A 1 90 ? -11.496 10.043 19.248 1.00 96.44 90 ASP A C 1
ATOM 746 O O . ASP A 1 90 ? -12.193 9.550 18.354 1.00 96.44 90 ASP A O 1
ATOM 750 N N . TYR A 1 91 ? -10.340 9.502 19.636 1.00 97.19 91 TYR A N 1
ATOM 751 C CA . TYR A 1 91 ? -9.684 8.346 19.023 1.00 97.19 91 TYR A CA 1
ATOM 752 C C . TYR A 1 91 ? -9.645 7.132 19.955 1.00 97.19 91 TYR A C 1
ATOM 754 O O . TYR A 1 91 ? -9.069 6.101 19.597 1.00 97.19 91 TYR A O 1
ATOM 762 N N . LYS A 1 92 ? -10.262 7.215 21.141 1.00 95.38 92 LYS A N 1
ATOM 763 C CA . LYS A 1 92 ? -10.236 6.123 22.116 1.00 95.38 92 LYS A CA 1
ATOM 764 C C . LYS A 1 92 ? -10.664 4.800 21.484 1.00 95.38 92 LYS A C 1
ATOM 766 O O . LYS A 1 92 ? -11.565 4.748 20.642 1.00 95.38 92 LYS A O 1
ATOM 771 N N . ASN A 1 93 ? -10.007 3.722 21.905 1.00 95.75 93 ASN A N 1
ATOM 772 C CA . ASN A 1 93 ? -10.296 2.338 21.511 1.00 95.75 93 ASN A CA 1
ATOM 773 C C . ASN A 1 93 ? -10.236 2.044 19.998 1.00 95.75 93 ASN A C 1
ATOM 775 O O . ASN A 1 93 ? -10.585 0.935 19.579 1.00 95.75 93 ASN A O 1
ATOM 779 N N . ILE A 1 94 ? -9.747 2.980 19.174 1.00 97.12 94 ILE A N 1
ATOM 780 C CA . ILE A 1 94 ? -9.715 2.846 17.715 1.00 97.12 94 ILE A CA 1
ATOM 781 C C . ILE A 1 94 ? -8.902 1.636 17.254 1.00 97.12 94 ILE A C 1
ATOM 783 O O . ILE A 1 94 ? -9.365 0.882 16.401 1.00 97.12 94 ILE A O 1
ATOM 787 N N . SER A 1 95 ? -7.738 1.387 17.859 1.00 95.12 95 SER A N 1
ATOM 788 C CA . SER A 1 95 ? -6.884 0.253 17.499 1.00 95.12 95 SER A CA 1
ATOM 789 C C . SER A 1 95 ? -7.533 -1.093 17.809 1.00 95.12 95 SER A C 1
ATOM 791 O O . SER A 1 95 ? -7.502 -1.994 16.970 1.00 95.12 95 SER A O 1
ATOM 793 N N . HIS A 1 96 ? -8.181 -1.231 18.970 1.00 94.94 96 HIS A N 1
ATOM 794 C CA . HIS A 1 96 ? -8.917 -2.450 19.313 1.00 94.94 96 HIS A CA 1
ATOM 795 C C . HIS A 1 96 ? -10.081 -2.684 18.348 1.00 94.94 96 HIS A C 1
ATOM 797 O O . HIS A 1 96 ? -10.218 -3.781 17.807 1.00 94.94 96 HIS A O 1
ATOM 803 N N . CYS A 1 97 ? -10.857 -1.636 18.055 1.00 96.44 97 CYS A N 1
ATOM 804 C CA . CYS A 1 97 ? -11.947 -1.714 17.087 1.00 96.44 97 CYS A CA 1
ATOM 805 C C . CYS A 1 97 ? -11.447 -2.076 15.682 1.00 96.44 97 CYS A C 1
ATOM 807 O O . CYS A 1 97 ? -12.080 -2.873 14.996 1.00 96.44 97 CYS A O 1
ATOM 809 N N . ALA A 1 98 ? -10.310 -1.524 15.253 1.00 96.88 98 ALA A N 1
ATOM 810 C CA . ALA A 1 98 ? -9.748 -1.775 13.932 1.00 96.88 98 ALA A CA 1
ATOM 811 C C . ALA A 1 98 ? -9.247 -3.212 13.771 1.00 96.88 98 ALA A C 1
ATOM 813 O O . ALA A 1 98 ? -9.467 -3.810 12.722 1.00 96.88 98 ALA A O 1
ATOM 814 N N . ILE A 1 99 ? -8.636 -3.798 14.807 1.00 95.44 99 ILE A N 1
ATOM 815 C CA . ILE A 1 99 ? -8.263 -5.221 14.797 1.00 95.44 99 ILE A CA 1
ATOM 816 C C . ILE A 1 99 ? -9.505 -6.088 14.577 1.00 95.44 99 ILE A C 1
ATOM 818 O O . ILE A 1 99 ? -9.495 -6.962 13.710 1.00 95.44 99 ILE A O 1
ATOM 822 N N . THR A 1 100 ? -10.582 -5.834 15.327 1.00 93.25 100 THR A N 1
ATOM 823 C CA . THR A 1 100 ? -11.847 -6.560 15.164 1.00 93.25 100 THR A CA 1
ATOM 824 C C . THR A 1 100 ? -12.433 -6.358 13.768 1.00 93.25 100 THR A C 1
ATOM 826 O O . THR A 1 100 ? -12.813 -7.331 13.125 1.00 93.25 100 THR A O 1
ATOM 829 N N . LEU A 1 101 ? -12.469 -5.115 13.285 1.00 95.75 101 LEU A N 1
ATOM 830 C CA . LEU A 1 101 ? -13.047 -4.756 11.993 1.00 95.75 101 LEU A CA 1
ATOM 831 C C . LEU A 1 101 ? -12.317 -5.418 10.820 1.00 95.75 101 LEU A C 1
ATOM 833 O O . LEU A 1 101 ? -12.953 -6.055 9.989 1.00 95.75 101 LEU A O 1
ATOM 837 N N . PHE A 1 102 ? -10.994 -5.271 10.739 1.00 95.25 102 PHE A N 1
ATOM 838 C CA . PHE A 1 102 ? -10.203 -5.789 9.618 1.00 95.25 102 PHE A CA 1
ATOM 839 C C . PHE A 1 102 ? -10.331 -7.313 9.520 1.00 95.25 102 PHE A C 1
ATOM 841 O O . PHE A 1 102 ? -10.527 -7.858 8.438 1.00 95.25 102 PHE A O 1
ATOM 848 N N . ASN A 1 103 ? -10.297 -7.997 10.667 1.00 88.50 103 ASN A N 1
ATOM 849 C CA . ASN A 1 103 ? -10.369 -9.453 10.722 1.00 88.50 103 ASN A CA 1
ATOM 850 C C . ASN A 1 103 ? -11.769 -10.023 10.413 1.00 88.50 103 ASN A C 1
ATOM 852 O O . ASN A 1 103 ? -11.865 -11.212 10.121 1.00 88.50 103 ASN A O 1
ATOM 856 N N . ASP A 1 104 ? -12.834 -9.215 10.469 1.00 89.19 104 ASP A N 1
ATOM 857 C CA . ASP A 1 104 ? -14.210 -9.637 10.140 1.00 89.19 104 ASP A CA 1
ATOM 858 C C . ASP A 1 104 ? -14.493 -9.612 8.629 1.00 89.19 104 ASP A C 1
ATOM 860 O O . ASP A 1 104 ? -15.367 -10.325 8.135 1.00 89.19 104 ASP A O 1
ATOM 864 N N . ILE A 1 105 ? -13.752 -8.804 7.865 1.00 89.81 105 ILE A N 1
ATOM 865 C CA . ILE A 1 105 ? -14.043 -8.596 6.445 1.00 89.81 105 ILE A CA 1
ATOM 866 C C . ILE A 1 105 ? -13.385 -9.702 5.612 1.00 89.81 105 ILE A C 1
ATOM 868 O O . ILE A 1 105 ? -12.164 -9.763 5.448 1.00 89.81 105 ILE A O 1
ATOM 872 N N . GLN A 1 106 ? -14.227 -10.571 5.053 1.00 89.75 106 GLN A N 1
ATOM 873 C CA . GLN A 1 106 ? -13.834 -11.761 4.295 1.00 89.75 106 GLN A CA 1
ATOM 874 C C . GLN A 1 106 ? -14.228 -11.675 2.811 1.00 89.75 106 GLN A C 1
ATOM 876 O O . GLN A 1 106 ? -15.205 -11.012 2.438 1.00 89.75 106 GLN A O 1
ATOM 881 N N . TRP A 1 107 ? -13.499 -12.398 1.951 1.00 85.50 107 TRP A N 1
ATOM 882 C CA . TRP A 1 107 ? -13.765 -12.474 0.505 1.00 85.50 107 TRP A CA 1
ATOM 883 C C . TRP A 1 107 ? -15.159 -13.018 0.186 1.00 85.50 107 TRP A C 1
ATOM 885 O O . TRP A 1 107 ? -15.879 -12.469 -0.649 1.00 85.50 107 TRP A O 1
ATOM 895 N N . LYS A 1 108 ? -15.543 -14.097 0.873 1.00 77.81 108 LYS A N 1
ATOM 896 C CA . LYS A 1 108 ? -16.850 -14.759 0.801 1.00 77.81 108 LYS A CA 1
ATOM 897 C C . LYS A 1 108 ? -17.202 -15.283 2.191 1.00 77.81 108 LYS A C 1
ATOM 899 O O . LYS A 1 108 ? -16.312 -15.685 2.928 1.00 77.81 108 LYS A O 1
ATOM 904 N N . LYS A 1 109 ? -18.498 -15.398 2.504 1.00 59.75 109 LYS A N 1
ATOM 905 C CA . LYS A 1 109 ? -18.981 -16.001 3.766 1.00 59.75 109 LYS A CA 1
ATOM 906 C C . LYS A 1 109 ? -18.645 -17.496 3.933 1.00 59.75 109 LYS A C 1
ATOM 908 O O . LYS A 1 109 ? -18.924 -18.047 4.988 1.00 59.75 109 LYS A O 1
ATOM 913 N N . VAL A 1 110 ? -18.149 -18.166 2.888 1.00 51.16 110 VAL A N 1
ATOM 914 C CA . VAL A 1 110 ? -17.996 -19.634 2.848 1.00 51.16 110 VAL A CA 1
ATOM 915 C C . VAL A 1 110 ? -16.534 -20.076 2.983 1.00 51.16 110 VAL A C 1
ATOM 917 O O . VAL A 1 110 ? -16.285 -21.079 3.640 1.00 51.16 110 VAL A O 1
ATOM 920 N N . ASP A 1 111 ? -15.576 -19.307 2.449 1.00 57.78 111 ASP A N 1
ATOM 921 C CA . ASP A 1 111 ? -14.147 -19.673 2.470 1.00 57.78 111 ASP A CA 1
ATOM 922 C C . ASP A 1 111 ? -13.361 -19.027 3.629 1.00 57.78 111 ASP A C 1
ATOM 924 O O . ASP A 1 111 ? -12.200 -19.352 3.832 1.00 57.78 111 ASP A O 1
ATOM 928 N N . ASN A 1 112 ? -13.981 -18.145 4.429 1.00 67.88 112 ASN A N 1
ATOM 929 C CA . ASN A 1 112 ? -13.406 -17.489 5.621 1.00 67.88 112 ASN A CA 1
ATOM 930 C C . ASN A 1 112 ? -12.076 -16.722 5.432 1.00 67.88 112 ASN A C 1
ATOM 932 O O . ASN A 1 112 ? -11.542 -16.188 6.408 1.00 67.88 112 ASN A O 1
ATOM 936 N N . ASP A 1 113 ? -11.556 -16.612 4.208 1.00 87.19 113 ASP A N 1
ATOM 937 C CA . ASP A 1 113 ? -10.321 -15.881 3.942 1.00 87.19 113 ASP A CA 1
ATOM 938 C C . ASP A 1 113 ? -10.513 -14.378 4.164 1.00 87.19 113 ASP A C 1
ATOM 940 O O . ASP A 1 113 ? -11.307 -13.706 3.494 1.00 87.19 113 ASP A O 1
ATOM 944 N N . ILE A 1 114 ? -9.756 -13.859 5.129 1.00 90.81 114 ILE A N 1
ATOM 945 C CA . ILE A 1 114 ? -9.730 -12.447 5.509 1.00 90.81 114 ILE A CA 1
ATOM 946 C C . ILE A 1 114 ? -9.087 -11.646 4.375 1.00 90.81 114 ILE A C 1
ATOM 948 O O . ILE A 1 114 ? -7.977 -11.958 3.945 1.00 90.81 114 ILE A O 1
ATOM 952 N N . ILE A 1 115 ? -9.765 -10.588 3.925 1.00 92.69 115 ILE A N 1
ATOM 953 C CA . ILE A 1 115 ? -9.285 -9.739 2.822 1.00 92.69 115 ILE A CA 1
ATOM 954 C C . ILE A 1 115 ? -8.047 -8.965 3.246 1.00 92.69 115 ILE A C 1
ATOM 956 O O . ILE A 1 115 ? -7.049 -8.919 2.531 1.00 92.69 115 ILE A O 1
ATOM 960 N N . CYS A 1 116 ? -8.127 -8.338 4.417 1.00 95.25 116 CYS A N 1
ATOM 961 C CA . CYS A 1 116 ? -7.052 -7.528 4.944 1.00 95.25 116 CYS A CA 1
ATOM 962 C C . CYS A 1 116 ? -6.951 -7.702 6.450 1.00 95.25 116 CYS A C 1
ATOM 964 O O . CYS A 1 116 ? -7.894 -7.419 7.178 1.00 95.25 116 CYS A O 1
ATOM 966 N N . LYS A 1 117 ? -5.791 -8.152 6.925 1.00 94.69 117 LYS A N 1
ATOM 967 C CA . LYS A 1 117 ? -5.505 -8.221 8.358 1.00 94.69 117 LYS A CA 1
ATOM 968 C C . LYS A 1 117 ? -4.933 -6.892 8.823 1.00 94.69 117 LYS A C 1
ATOM 970 O O . LYS A 1 117 ? -4.105 -6.288 8.138 1.00 94.69 117 LYS A O 1
ATOM 975 N N . ARG A 1 118 ? -5.345 -6.455 10.011 1.00 96.19 118 ARG A N 1
ATOM 976 C CA . ARG A 1 118 ? -4.751 -5.283 10.655 1.00 96.19 118 ARG A CA 1
ATOM 977 C C . ARG A 1 118 ? -3.311 -5.604 11.058 1.00 96.19 118 ARG A C 1
ATOM 979 O O . ARG A 1 118 ? -3.075 -6.534 11.825 1.00 96.19 118 ARG A O 1
ATOM 986 N N . GLN A 1 119 ? -2.363 -4.823 10.556 1.00 94.06 119 GLN A N 1
ATOM 987 C CA . GLN A 1 119 ? -0.935 -4.918 10.841 1.00 94.06 119 GLN A CA 1
ATOM 988 C C . GLN A 1 119 ? -0.380 -3.509 11.047 1.00 94.06 119 GLN A C 1
ATOM 990 O O . GLN A 1 119 ? -0.267 -2.742 10.096 1.00 94.06 119 GLN A O 1
ATOM 995 N N . ARG A 1 120 ? -0.066 -3.165 12.300 1.00 92.31 120 ARG A N 1
ATOM 996 C CA . ARG A 1 120 ? 0.583 -1.892 12.634 1.00 92.31 120 ARG A CA 1
ATOM 997 C C . ARG A 1 120 ? 2.033 -1.937 12.176 1.00 92.31 120 ARG A C 1
ATOM 999 O O . ARG A 1 120 ? 2.720 -2.926 12.440 1.00 92.31 120 ARG A O 1
ATOM 1006 N N . SER A 1 121 ? 2.492 -0.872 11.531 1.00 91.94 121 SER A N 1
ATOM 1007 C CA . SER A 1 121 ? 3.902 -0.723 11.200 1.00 91.94 121 SER A CA 1
ATOM 1008 C C . SER A 1 121 ? 4.745 -0.682 12.474 1.00 91.94 121 SER A C 1
ATOM 1010 O O . SER A 1 121 ? 4.414 -0.002 13.447 1.00 91.94 121 SER A O 1
ATOM 1012 N N . ASN A 1 122 ? 5.842 -1.433 12.470 1.00 91.38 122 ASN A N 1
ATOM 1013 C CA . ASN A 1 122 ? 6.867 -1.401 13.510 1.00 91.38 122 ASN A CA 1
ATOM 1014 C C . ASN A 1 122 ? 8.033 -0.466 13.144 1.00 91.38 122 ASN A C 1
ATOM 1016 O O . ASN A 1 122 ? 9.021 -0.411 13.876 1.00 91.38 122 ASN A O 1
ATOM 1020 N N . TYR A 1 123 ? 7.932 0.244 12.019 1.00 91.88 123 TYR A N 1
ATOM 1021 C CA . TYR A 1 123 ? 8.954 1.167 11.550 1.00 91.88 123 TYR A CA 1
ATOM 1022 C C . TYR A 1 123 ? 8.675 2.598 12.029 1.00 91.88 123 TYR A C 1
ATOM 1024 O O . TYR A 1 123 ? 7.511 2.994 12.128 1.00 91.88 123 TYR A O 1
ATOM 1032 N N . PRO A 1 124 ? 9.724 3.404 12.278 1.00 91.44 124 PRO A N 1
ATOM 1033 C CA . PRO A 1 124 ? 9.580 4.847 12.441 1.00 91.44 124 PRO A CA 1
ATOM 1034 C C . PRO A 1 124 ? 8.890 5.484 11.229 1.00 91.44 124 PRO A C 1
ATOM 1036 O O . PRO A 1 124 ? 9.031 4.993 10.109 1.00 91.44 124 PRO A O 1
ATOM 1039 N N . THR A 1 125 ? 8.203 6.606 11.443 1.00 92.38 125 THR A N 1
ATOM 1040 C CA . THR A 1 125 ? 7.383 7.292 10.431 1.00 92.38 125 THR A CA 1
ATOM 1041 C C . THR A 1 125 ? 8.126 7.536 9.120 1.00 92.38 125 THR A C 1
ATOM 1043 O O . THR A 1 125 ? 7.640 7.144 8.066 1.00 92.38 125 THR A O 1
ATOM 1046 N N . GLU A 1 126 ? 9.335 8.100 9.172 1.00 93.06 126 GLU A N 1
ATOM 1047 C CA . GLU A 1 126 ? 10.129 8.401 7.970 1.00 93.06 126 GLU A CA 1
ATOM 1048 C C . GLU A 1 126 ? 10.468 7.141 7.160 1.00 93.06 126 GLU A C 1
ATOM 1050 O O . GLU A 1 126 ? 10.366 7.128 5.932 1.00 93.06 126 GLU A O 1
ATOM 1055 N N . LEU A 1 127 ? 10.816 6.053 7.849 1.00 94.19 127 LEU A N 1
ATOM 1056 C CA . LEU A 1 127 ? 11.111 4.770 7.221 1.00 94.19 127 LEU A CA 1
ATOM 1057 C C . LEU A 1 127 ? 9.844 4.115 6.661 1.00 94.19 127 LEU A C 1
ATOM 1059 O O . LEU A 1 127 ? 9.873 3.531 5.580 1.00 94.19 127 LEU A O 1
ATOM 1063 N N . ASN A 1 128 ? 8.715 4.238 7.357 1.00 94.75 128 ASN A N 1
ATOM 1064 C CA . ASN A 1 128 ? 7.432 3.736 6.879 1.00 94.75 128 ASN A CA 1
ATOM 1065 C C . ASN A 1 128 ? 6.976 4.474 5.605 1.00 94.75 128 ASN A C 1
ATOM 1067 O O . ASN A 1 128 ? 6.556 3.839 4.638 1.00 94.75 128 ASN A O 1
ATOM 1071 N N . ASP A 1 129 ? 7.137 5.799 5.572 1.00 95.81 129 ASP A N 1
ATOM 1072 C CA . ASP A 1 129 ? 6.846 6.638 4.407 1.00 95.81 129 ASP A CA 1
ATOM 1073 C C . ASP A 1 129 ? 7.772 6.279 3.222 1.00 95.81 129 ASP A C 1
ATOM 1075 O O . ASP A 1 129 ? 7.327 6.217 2.072 1.00 95.81 129 ASP A O 1
ATOM 1079 N N . LEU A 1 130 ? 9.056 5.991 3.481 1.00 96.19 130 LEU A N 1
ATOM 1080 C CA . LEU A 1 130 ? 9.996 5.513 2.460 1.00 96.19 130 LEU A CA 1
ATOM 1081 C C . LEU A 1 130 ? 9.592 4.140 1.905 1.00 96.19 130 LEU A C 1
ATOM 1083 O O . LEU A 1 130 ? 9.572 3.956 0.686 1.00 96.19 130 LEU A O 1
ATOM 1087 N N . ARG A 1 131 ? 9.231 3.192 2.780 1.00 96.00 131 ARG A N 1
ATOM 1088 C CA . ARG A 1 131 ? 8.749 1.857 2.388 1.00 96.00 131 ARG A CA 1
ATOM 1089 C C . ARG A 1 131 ? 7.498 1.944 1.518 1.00 96.00 131 ARG A C 1
ATOM 1091 O O . ARG A 1 131 ? 7.438 1.257 0.504 1.00 96.00 131 ARG A O 1
ATOM 1098 N N . LYS A 1 132 ? 6.537 2.813 1.858 1.00 96.69 132 LYS A N 1
ATOM 1099 C CA . LYS A 1 132 ? 5.338 3.044 1.033 1.00 96.69 132 LYS A CA 1
ATOM 1100 C C . LYS A 1 132 ? 5.704 3.532 -0.368 1.00 96.69 132 LYS A C 1
ATOM 1102 O O . LYS A 1 132 ? 5.260 2.949 -1.351 1.00 96.69 132 LYS A O 1
ATOM 1107 N N . LYS A 1 133 ? 6.566 4.551 -0.471 1.00 97.19 133 LYS A N 1
ATOM 1108 C CA . LYS A 1 133 ? 7.025 5.078 -1.770 1.00 97.19 133 LYS A CA 1
ATOM 1109 C C . LYS A 1 133 ? 7.740 4.018 -2.606 1.00 97.19 133 LYS A C 1
ATOM 1111 O O . LYS A 1 133 ? 7.593 4.009 -3.826 1.00 97.19 133 LYS A O 1
ATOM 1116 N N . LEU A 1 134 ? 8.536 3.162 -1.964 1.00 97.06 134 LEU A N 1
ATOM 1117 C CA . LEU A 1 134 ? 9.233 2.060 -2.622 1.00 97.06 134 LEU A CA 1
ATOM 1118 C C . LEU A 1 134 ? 8.248 1.021 -3.171 1.00 97.06 134 LEU A C 1
ATOM 1120 O O . LEU A 1 134 ? 8.345 0.665 -4.341 1.00 97.06 134 LEU A O 1
ATOM 1124 N N . ASP A 1 135 ? 7.286 0.588 -2.354 1.00 97.31 135 ASP A N 1
ATOM 1125 C CA . ASP A 1 135 ? 6.234 -0.364 -2.741 1.00 97.31 135 ASP A CA 1
ATOM 1126 C C . ASP A 1 135 ? 5.402 0.173 -3.926 1.00 97.31 135 ASP A C 1
ATOM 1128 O O . ASP A 1 135 ? 5.173 -0.531 -4.910 1.00 97.31 135 ASP A O 1
ATOM 1132 N N . ASP A 1 136 ? 5.029 1.460 -3.899 1.00 97.88 136 ASP A N 1
ATOM 1133 C CA . ASP A 1 136 ? 4.336 2.117 -5.018 1.00 97.88 136 ASP A CA 1
ATOM 1134 C C . ASP A 1 136 ? 5.183 2.177 -6.286 1.00 97.88 136 ASP A C 1
ATOM 1136 O O . ASP A 1 136 ? 4.688 1.886 -7.373 1.00 97.88 136 ASP A O 1
ATOM 1140 N N . PHE A 1 137 ? 6.461 2.541 -6.160 1.00 97.62 137 PHE A N 1
ATOM 1141 C CA . PHE A 1 137 ? 7.375 2.555 -7.296 1.00 97.62 137 PHE A CA 1
ATOM 1142 C C . PHE A 1 137 ? 7.488 1.169 -7.939 1.00 97.62 137 PHE A C 1
ATOM 1144 O O . PHE A 1 137 ? 7.469 1.076 -9.164 1.00 97.62 137 PHE A O 1
ATOM 1151 N N . CYS A 1 138 ? 7.601 0.104 -7.144 1.00 97.25 138 CYS A N 1
ATOM 1152 C CA . CYS A 1 138 ? 7.730 -1.253 -7.667 1.00 97.25 138 CYS A CA 1
ATOM 1153 C C . CYS A 1 138 ? 6.482 -1.692 -8.441 1.00 97.25 138 CYS A C 1
ATOM 1155 O O . CYS A 1 138 ? 6.620 -2.231 -9.537 1.00 97.25 138 CYS A O 1
ATOM 1157 N N . GLU A 1 139 ? 5.281 -1.386 -7.935 1.00 96.94 139 GLU A N 1
ATOM 1158 C CA . GLU A 1 139 ? 4.031 -1.635 -8.669 1.00 96.94 139 GLU A CA 1
ATOM 1159 C C . GLU A 1 139 ? 3.999 -0.857 -9.991 1.00 96.94 139 GLU A C 1
ATOM 1161 O O . GLU A 1 139 ? 3.761 -1.444 -11.045 1.00 96.94 139 GLU A O 1
ATOM 1166 N N . ILE A 1 140 ? 4.323 0.442 -9.963 1.00 96.88 140 ILE A N 1
ATOM 1167 C CA . ILE A 1 140 ? 4.370 1.269 -11.176 1.00 96.88 140 ILE A CA 1
ATOM 1168 C C . ILE A 1 140 ? 5.387 0.701 -12.169 1.00 96.88 140 ILE A C 1
ATOM 1170 O O . ILE A 1 140 ? 5.078 0.534 -13.343 1.00 96.88 140 ILE A O 1
ATOM 1174 N N . ARG A 1 141 ? 6.604 0.379 -11.725 1.00 96.00 141 ARG A N 1
ATOM 1175 C CA . ARG A 1 141 ? 7.645 -0.218 -12.569 1.00 96.00 141 ARG A CA 1
ATOM 1176 C C . ARG A 1 141 ? 7.120 -1.467 -13.272 1.00 96.00 141 ARG A C 1
ATOM 1178 O O . ARG A 1 141 ? 7.313 -1.595 -14.481 1.00 96.00 141 ARG A O 1
ATOM 1185 N N . ASP A 1 142 ? 6.492 -2.375 -12.537 1.00 94.94 142 ASP A N 1
ATOM 1186 C CA . ASP A 1 142 ? 6.032 -3.653 -13.078 1.00 94.94 142 ASP A CA 1
ATOM 1187 C C . ASP A 1 142 ? 4.878 -3.464 -14.082 1.00 94.94 142 ASP A C 1
ATOM 1189 O O . ASP A 1 142 ? 4.902 -4.065 -15.163 1.00 94.94 142 ASP A O 1
ATOM 1193 N N . ASP A 1 143 ? 3.962 -2.529 -13.815 1.00 94.00 143 ASP A N 1
ATOM 1194 C CA . ASP A 1 143 ? 2.913 -2.111 -14.756 1.00 94.00 143 ASP A CA 1
ATOM 1195 C C . ASP A 1 143 ? 3.501 -1.484 -16.037 1.00 94.00 143 ASP A C 1
ATOM 1197 O O . ASP A 1 143 ? 3.099 -1.808 -17.165 1.00 94.00 143 ASP A O 1
ATOM 1201 N N . LEU A 1 144 ? 4.499 -0.603 -15.901 1.00 94.38 144 LEU A N 1
ATOM 1202 C CA . LEU A 1 144 ? 5.148 0.050 -17.042 1.00 94.38 144 LEU A CA 1
ATOM 1203 C C . LEU A 1 144 ? 5.952 -0.941 -17.883 1.00 94.38 144 LEU A C 1
ATOM 1205 O O . LEU A 1 144 ? 5.940 -0.836 -19.109 1.00 94.38 144 LEU A O 1
ATOM 1209 N N . ARG A 1 145 ? 6.595 -1.948 -17.279 1.00 91.44 145 ARG A N 1
ATOM 1210 C CA . ARG A 1 145 ? 7.275 -3.017 -18.038 1.00 91.44 145 ARG A CA 1
ATOM 1211 C C . ARG A 1 145 ? 6.308 -3.763 -18.953 1.00 91.44 145 ARG A C 1
ATOM 1213 O O . ARG A 1 145 ? 6.686 -4.142 -20.059 1.00 91.44 145 ARG A O 1
ATOM 1220 N N . CYS A 1 146 ? 5.059 -3.934 -18.528 1.00 87.88 146 CYS A N 1
ATOM 1221 C CA . CYS A 1 146 ? 4.036 -4.605 -19.326 1.00 87.88 146 CYS A CA 1
ATOM 1222 C C . CYS A 1 146 ? 3.459 -3.710 -20.439 1.00 87.88 146 CYS A C 1
ATOM 1224 O O . CYS A 1 146 ? 2.938 -4.216 -21.436 1.00 87.88 146 CYS A O 1
ATOM 1226 N N . THR A 1 147 ? 3.535 -2.383 -20.298 1.00 87.44 147 THR A N 1
ATOM 1227 C CA . THR A 1 147 ? 2.792 -1.439 -21.151 1.00 87.44 147 THR A CA 1
ATOM 1228 C C . THR A 1 147 ? 3.669 -0.552 -22.044 1.00 87.44 147 THR A C 1
ATOM 1230 O O . THR A 1 147 ? 3.245 -0.244 -23.162 1.00 87.44 147 THR A O 1
ATOM 1233 N N . MET A 1 148 ? 4.882 -0.197 -21.606 1.00 86.62 148 MET A N 1
ATOM 1234 C CA . MET A 1 148 ? 5.785 0.792 -22.222 1.00 86.62 148 MET A CA 1
ATOM 1235 C C . MET A 1 148 ? 7.020 0.198 -22.922 1.00 86.62 148 MET A C 1
ATOM 1237 O O . MET A 1 148 ? 7.927 0.930 -23.288 1.00 86.62 148 MET A O 1
ATOM 1241 N N . LEU A 1 149 ? 7.096 -1.112 -23.159 1.00 88.44 149 LEU A N 1
ATOM 1242 C CA . LEU A 1 149 ? 8.234 -1.722 -23.879 1.00 88.44 149 LEU A CA 1
ATOM 1243 C C . LEU A 1 149 ? 7.919 -2.038 -25.351 1.00 88.44 149 LEU A C 1
ATOM 1245 O O . LEU A 1 149 ? 8.525 -2.916 -25.960 1.00 88.44 149 LEU A O 1
ATOM 1249 N N . LYS A 1 150 ? 6.929 -1.345 -25.928 1.00 89.81 150 LYS A N 1
ATOM 1250 C CA . LYS A 1 150 ? 6.404 -1.632 -27.274 1.00 89.81 150 LYS A CA 1
ATOM 1251 C C . LYS A 1 150 ? 7.244 -1.018 -28.388 1.00 89.81 150 LYS A C 1
ATOM 1253 O O . LYS A 1 150 ? 7.379 -1.624 -29.449 1.00 89.81 150 LYS A O 1
ATOM 1258 N N . SER A 1 151 ? 7.801 0.168 -28.164 1.00 91.06 151 SER A N 1
ATOM 1259 C CA . SER A 1 151 ? 8.672 0.853 -29.116 1.00 91.06 151 SER A CA 1
ATOM 1260 C C . SER A 1 151 ? 9.982 1.277 -28.464 1.00 91.06 151 SER A C 1
ATOM 1262 O O . SER A 1 151 ? 10.069 1.430 -27.247 1.00 91.06 151 SER A O 1
ATOM 1264 N N . PHE A 1 152 ? 10.992 1.542 -29.293 1.00 91.19 152 PHE A N 1
ATOM 1265 C CA . PHE A 1 152 ? 12.289 2.015 -28.819 1.00 91.19 152 PHE A CA 1
ATOM 1266 C C . PHE A 1 152 ? 12.182 3.300 -27.984 1.00 91.19 152 PHE A C 1
ATOM 1268 O O . PHE A 1 152 ? 12.801 3.404 -26.928 1.00 91.19 152 PHE A O 1
ATOM 1275 N N . ASN A 1 153 ? 11.350 4.255 -28.412 1.00 91.75 153 ASN A N 1
ATOM 1276 C CA . ASN A 1 153 ? 11.129 5.494 -27.665 1.00 91.75 153 ASN A CA 1
ATOM 1277 C C . ASN A 1 153 ? 10.424 5.247 -26.326 1.00 91.75 153 ASN A C 1
ATOM 1279 O O . ASN A 1 153 ? 10.758 5.913 -25.347 1.00 91.75 153 ASN A O 1
ATOM 1283 N N . ASP A 1 154 ? 9.485 4.301 -26.265 1.00 92.62 154 ASP A N 1
ATOM 1284 C CA . ASP A 1 154 ? 8.822 3.943 -25.006 1.00 92.62 154 ASP A CA 1
ATOM 1285 C C . ASP A 1 154 ? 9.811 3.252 -24.051 1.00 92.62 154 ASP A C 1
ATOM 1287 O O . ASP A 1 154 ? 9.848 3.565 -22.862 1.00 92.62 154 ASP A O 1
ATOM 1291 N N . CYS A 1 155 ? 10.701 2.402 -24.575 1.00 93.12 155 CYS A N 1
ATOM 1292 C CA . CYS A 1 155 ? 11.775 1.797 -23.790 1.00 93.12 155 CYS A CA 1
ATOM 1293 C C . CYS A 1 155 ? 12.743 2.855 -23.223 1.00 93.12 155 CYS A C 1
ATOM 1295 O O . CYS A 1 155 ? 13.109 2.795 -22.047 1.00 93.12 155 CYS A O 1
ATOM 1297 N N . LEU A 1 156 ? 13.120 3.869 -24.015 1.00 92.94 156 LEU A N 1
ATOM 1298 C CA . LEU A 1 156 ? 13.921 4.994 -23.514 1.00 92.94 156 LEU A CA 1
ATOM 1299 C C . LEU A 1 156 ? 13.183 5.790 -22.427 1.00 92.94 156 LEU A C 1
ATOM 1301 O O . LEU A 1 156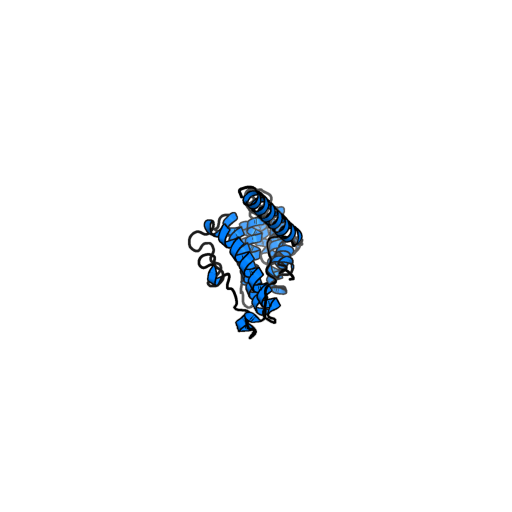 ? 13.793 6.193 -21.437 1.00 92.94 156 LEU A O 1
ATOM 1305 N N . GLN A 1 157 ? 11.872 5.999 -22.584 1.00 93.25 157 GLN A N 1
ATOM 1306 C CA . GLN A 1 157 ? 11.035 6.633 -21.559 1.00 93.25 157 GLN A CA 1
ATOM 1307 C C . GLN A 1 157 ? 11.022 5.837 -20.259 1.00 93.25 157 GLN A C 1
ATOM 1309 O O . GLN A 1 157 ? 11.234 6.417 -19.193 1.00 93.25 157 GLN A O 1
ATOM 1314 N N . TYR A 1 158 ? 10.823 4.523 -20.356 1.00 94.50 158 TYR A N 1
ATOM 1315 C CA . TYR A 1 158 ? 10.886 3.613 -19.223 1.00 94.50 158 TYR A CA 1
ATOM 1316 C C . TYR A 1 158 ? 12.241 3.721 -18.510 1.00 94.50 158 TYR A C 1
ATOM 1318 O O . TYR A 1 158 ? 12.276 4.014 -17.318 1.00 94.50 158 TYR A O 1
ATOM 1326 N N . ASN A 1 159 ? 13.361 3.593 -19.228 1.00 94.62 159 ASN A N 1
ATOM 1327 C CA . ASN A 1 159 ? 14.693 3.695 -18.622 1.00 94.62 159 ASN A CA 1
ATOM 1328 C C . ASN A 1 159 ? 14.924 5.044 -17.932 1.00 94.62 159 ASN A C 1
ATOM 1330 O O . ASN A 1 159 ? 15.455 5.084 -16.825 1.00 94.62 159 ASN A O 1
AT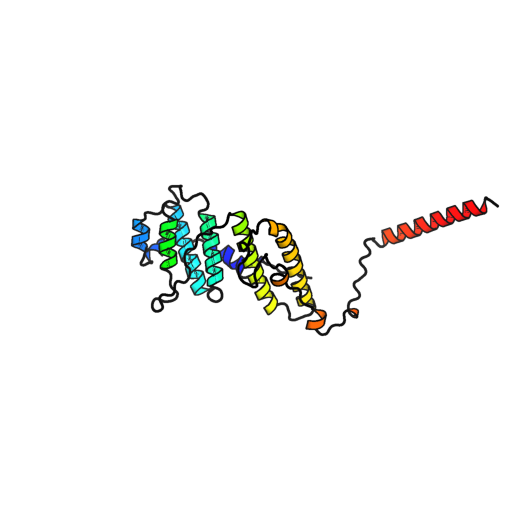OM 1334 N N . ASN A 1 160 ? 14.488 6.147 -18.544 1.00 94.56 160 ASN A N 1
ATOM 1335 C CA . ASN A 1 160 ? 14.616 7.468 -17.934 1.00 94.56 160 ASN A CA 1
ATOM 1336 C C . ASN A 1 160 ? 13.797 7.590 -16.639 1.00 94.56 160 ASN A C 1
ATOM 1338 O O . ASN A 1 160 ? 14.259 8.216 -15.682 1.00 94.56 160 ASN A O 1
ATOM 1342 N N . TYR A 1 161 ? 12.611 6.976 -16.582 1.00 95.81 161 TYR A N 1
ATOM 1343 C CA . TYR A 1 161 ? 11.825 6.884 -15.352 1.00 95.81 161 TYR A CA 1
ATOM 1344 C C . TYR A 1 161 ? 12.559 6.079 -14.268 1.00 95.81 161 TYR A C 1
ATOM 1346 O O . TYR A 1 161 ? 12.696 6.563 -13.140 1.00 95.81 161 TYR A O 1
ATOM 1354 N N . ILE A 1 162 ? 13.100 4.905 -14.618 1.00 96.62 162 ILE A N 1
ATOM 1355 C CA . ILE A 1 162 ? 13.866 4.058 -13.692 1.00 96.62 162 ILE A CA 1
ATOM 1356 C C . ILE A 1 162 ? 15.086 4.794 -13.140 1.00 96.62 162 ILE A C 1
ATOM 1358 O O . ILE A 1 162 ? 15.260 4.837 -11.925 1.00 96.62 162 ILE A O 1
ATOM 1362 N N . GLU A 1 163 ? 15.885 5.443 -13.987 1.00 95.94 163 GLU A N 1
ATOM 1363 C CA . GLU A 1 163 ? 17.071 6.196 -13.557 1.00 95.94 163 GLU A CA 1
ATOM 1364 C C . GLU A 1 163 ? 16.713 7.380 -12.649 1.00 95.94 163 GLU A C 1
ATOM 1366 O O . GLU A 1 163 ? 17.354 7.611 -11.616 1.00 95.94 163 GLU A O 1
ATOM 1371 N N . LYS A 1 164 ? 15.639 8.115 -12.973 1.00 95.50 164 LYS A N 1
ATOM 1372 C CA . LYS A 1 164 ? 15.144 9.207 -12.121 1.00 95.50 164 LYS A CA 1
ATOM 1373 C C . LYS A 1 164 ? 14.774 8.691 -10.729 1.00 95.50 164 LYS A C 1
ATOM 1375 O O . LYS A 1 164 ? 15.133 9.318 -9.728 1.00 95.50 164 LYS A O 1
ATOM 1380 N N . LYS A 1 165 ? 14.083 7.551 -10.655 1.00 96.62 165 LYS A N 1
ATOM 1381 C CA . LYS A 1 165 ? 13.668 6.936 -9.389 1.00 96.62 165 LYS A CA 1
ATOM 1382 C C . LYS A 1 165 ? 14.850 6.339 -8.634 1.00 96.62 165 LYS A C 1
ATOM 1384 O O . LYS A 1 165 ? 14.983 6.610 -7.443 1.00 96.62 165 LYS A O 1
ATOM 1389 N N . LYS A 1 166 ? 15.782 5.677 -9.322 1.00 96.69 166 LYS A N 1
ATOM 1390 C CA . LYS A 1 166 ? 17.039 5.183 -8.748 1.00 96.69 166 LYS A CA 1
ATOM 1391 C C . LYS A 1 166 ? 17.801 6.298 -8.045 1.00 96.69 166 LYS A C 1
ATOM 1393 O O . LYS A 1 166 ? 18.198 6.142 -6.894 1.00 96.69 166 LYS A O 1
ATOM 1398 N N . LYS A 1 167 ? 17.949 7.458 -8.694 1.00 95.25 167 LYS A N 1
ATOM 1399 C CA . LYS A 1 167 ? 18.625 8.628 -8.114 1.00 95.25 167 LYS A CA 1
ATOM 1400 C C . LYS A 1 167 ? 17.915 9.173 -6.873 1.00 95.25 167 LYS A C 1
ATOM 1402 O O . LYS A 1 167 ? 18.597 9.615 -5.952 1.00 95.25 167 LYS A O 1
ATOM 1407 N N . TYR A 1 168 ? 16.580 9.172 -6.861 1.00 94.50 168 TYR A N 1
ATOM 1408 C CA . TYR A 1 168 ? 15.793 9.554 -5.688 1.00 94.50 168 TYR A CA 1
ATOM 1409 C C . TYR A 1 168 ? 16.073 8.598 -4.523 1.00 94.50 168 TYR A C 1
ATOM 1411 O O . TYR A 1 168 ? 16.619 9.027 -3.514 1.00 94.50 168 TYR A O 1
ATOM 1419 N N . PHE A 1 169 ? 15.816 7.300 -4.699 1.00 94.94 169 PHE A N 1
ATOM 1420 C CA . PHE A 1 169 ? 15.961 6.318 -3.621 1.00 94.94 169 PHE A CA 1
ATOM 1421 C C . PHE A 1 169 ? 17.407 6.109 -3.160 1.00 94.94 169 PHE A C 1
ATOM 1423 O O . PHE A 1 169 ? 17.629 5.883 -1.977 1.00 94.94 169 PHE A O 1
ATOM 1430 N N . SER A 1 170 ? 18.402 6.268 -4.043 1.00 92.19 170 SER A N 1
ATOM 1431 C CA . SER A 1 170 ? 19.828 6.203 -3.671 1.00 92.19 170 SER A CA 1
ATOM 1432 C C . SER A 1 170 ? 20.191 7.189 -2.556 1.00 92.19 170 SER A C 1
ATOM 1434 O O . SER A 1 170 ? 21.083 6.908 -1.760 1.00 92.19 170 SER A O 1
ATOM 1436 N N . ARG A 1 171 ? 19.504 8.338 -2.490 1.00 91.06 171 ARG A N 1
ATOM 1437 C CA . ARG A 1 171 ? 19.739 9.384 -1.482 1.00 91.06 171 ARG A CA 1
ATOM 1438 C C . ARG A 1 171 ? 19.082 9.086 -0.140 1.00 91.06 171 ARG A C 1
ATOM 1440 O O . ARG A 1 171 ? 19.481 9.685 0.846 1.00 91.06 171 ARG A O 1
ATOM 1447 N N . GLU A 1 172 ? 18.114 8.176 -0.130 1.00 88.94 172 GLU A N 1
ATOM 1448 C CA . GLU A 1 172 ? 17.311 7.801 1.036 1.00 88.94 172 GLU A CA 1
ATOM 1449 C C . GLU A 1 172 ? 17.781 6.466 1.645 1.00 88.94 172 GLU A C 1
ATOM 1451 O O . GLU A 1 172 ? 17.243 6.006 2.648 1.00 88.94 172 GLU A O 1
ATOM 1456 N N . THR A 1 173 ? 18.788 5.815 1.044 1.00 83.69 173 THR A N 1
ATOM 1457 C CA . THR A 1 173 ? 19.298 4.500 1.480 1.00 83.69 173 THR A CA 1
ATOM 1458 C C . THR A 1 173 ? 19.825 4.505 2.911 1.00 83.69 173 THR A C 1
ATOM 1460 O O . THR A 1 173 ? 19.761 3.486 3.586 1.00 83.69 173 THR A O 1
ATOM 1463 N N . ASN A 1 174 ? 20.286 5.651 3.412 1.00 85.38 174 ASN A N 1
ATOM 1464 C CA . ASN A 1 174 ? 20.738 5.824 4.792 1.00 85.38 174 ASN A CA 1
ATOM 1465 C C . ASN A 1 174 ? 19.624 5.632 5.837 1.00 85.38 174 ASN A C 1
ATOM 1467 O O . ASN A 1 174 ? 19.935 5.441 7.009 1.00 85.38 174 ASN A O 1
ATOM 1471 N N . LEU A 1 175 ? 18.350 5.708 5.439 1.00 84.56 175 LEU A N 1
ATOM 1472 C CA . LEU A 1 175 ? 17.208 5.425 6.313 1.00 84.56 175 LEU A CA 1
ATOM 1473 C C . LEU A 1 175 ? 16.934 3.916 6.434 1.00 84.56 175 LEU A C 1
ATOM 1475 O O . LEU A 1 175 ? 16.230 3.480 7.345 1.00 84.56 175 LEU A O 1
ATOM 1479 N N . CYS A 1 176 ? 17.489 3.113 5.525 1.00 85.19 176 CYS A N 1
ATOM 1480 C CA . CYS A 1 176 ? 17.297 1.674 5.460 1.00 85.19 176 CYS A CA 1
ATOM 1481 C C . CYS A 1 176 ? 18.387 0.951 6.254 1.00 85.19 176 CYS A C 1
ATOM 1483 O O . CYS A 1 176 ? 19.503 0.776 5.772 1.00 85.19 176 CYS A O 1
ATOM 1485 N N . ASN A 1 177 ? 18.050 0.491 7.458 1.00 79.94 177 ASN A N 1
ATOM 1486 C CA . ASN A 1 177 ? 18.914 -0.408 8.223 1.00 79.94 177 ASN A CA 1
ATOM 1487 C C . ASN A 1 177 ? 18.531 -1.868 7.947 1.00 79.94 177 ASN A C 1
ATOM 1489 O O . ASN A 1 177 ? 17.348 -2.215 7.968 1.00 79.94 177 ASN A O 1
ATOM 1493 N N . ASP A 1 178 ? 19.527 -2.727 7.727 1.00 79.31 178 ASP A N 1
ATOM 1494 C CA . ASP A 1 178 ? 19.351 -4.166 7.489 1.00 79.31 178 ASP A CA 1
ATOM 1495 C C . ASP A 1 178 ? 18.317 -4.465 6.383 1.00 79.31 178 ASP A C 1
ATOM 1497 O O . ASP A 1 178 ? 18.428 -3.972 5.267 1.00 79.31 178 ASP A O 1
ATOM 1501 N N . ASN A 1 179 ? 17.280 -5.255 6.677 1.00 82.88 179 ASN A N 1
ATOM 1502 C CA . ASN A 1 179 ? 16.214 -5.620 5.735 1.00 82.88 179 ASN A CA 1
ATOM 1503 C C . ASN A 1 179 ? 14.993 -4.690 5.826 1.00 82.88 179 ASN A C 1
ATOM 1505 O O . ASN A 1 179 ? 13.913 -5.004 5.326 1.00 82.88 179 ASN A O 1
ATOM 1509 N N . ALA A 1 180 ? 15.129 -3.527 6.469 1.00 87.56 180 ALA A N 1
ATOM 1510 C CA . ALA A 1 180 ? 13.997 -2.644 6.725 1.00 87.56 180 ALA A CA 1
ATOM 1511 C C . ALA A 1 180 ? 13.448 -1.940 5.477 1.00 87.56 180 ALA A C 1
ATOM 1513 O O . ALA A 1 180 ? 12.375 -1.354 5.548 1.00 87.56 180 ALA A O 1
ATOM 1514 N N . CYS A 1 181 ? 14.118 -2.028 4.329 1.00 91.31 181 CYS A N 1
ATOM 1515 C CA . CYS A 1 181 ? 13.608 -1.555 3.038 1.00 91.31 181 CYS A CA 1
ATOM 1516 C C . CYS A 1 181 ? 13.430 -2.687 2.025 1.00 91.31 181 CYS A C 1
ATOM 1518 O O . CYS A 1 181 ? 13.484 -2.451 0.823 1.00 91.31 181 CYS A O 1
ATOM 1520 N N . GLU A 1 182 ? 13.213 -3.909 2.508 1.00 94.12 182 GLU A N 1
ATOM 1521 C CA . GLU A 1 182 ? 12.774 -5.040 1.699 1.00 94.12 182 GLU A CA 1
ATOM 1522 C C . GLU A 1 182 ? 11.242 -5.142 1.778 1.00 94.12 182 GLU A C 1
ATOM 1524 O O . GLU A 1 182 ? 10.663 -5.271 2.866 1.00 94.12 182 GLU A O 1
ATOM 1529 N N . ILE A 1 183 ? 10.576 -4.990 0.630 1.00 93.31 183 ILE A N 1
ATOM 1530 C CA . ILE A 1 183 ? 9.144 -5.279 0.456 1.00 93.31 183 ILE A CA 1
ATOM 1531 C C . ILE A 1 183 ? 8.990 -6.723 -0.027 1.00 93.31 183 ILE A C 1
ATOM 1533 O O . ILE A 1 183 ? 8.199 -7.482 0.529 1.00 93.31 183 ILE A O 1
ATOM 1537 N N . ASP A 1 184 ? 9.799 -7.095 -1.021 1.00 92.94 184 ASP A N 1
ATOM 1538 C CA . ASP A 1 184 ? 10.000 -8.453 -1.518 1.00 92.94 184 ASP A CA 1
ATOM 1539 C C . ASP A 1 184 ? 11.374 -8.569 -2.214 1.00 92.94 184 ASP A C 1
ATOM 1541 O O . ASP A 1 184 ? 12.140 -7.604 -2.280 1.00 92.94 184 ASP A O 1
ATOM 1545 N N . ALA A 1 185 ? 11.680 -9.751 -2.758 1.00 91.31 185 ALA A N 1
ATOM 1546 C CA . ALA A 1 185 ? 12.966 -10.052 -3.389 1.00 91.31 185 ALA A CA 1
ATOM 1547 C C . ALA A 1 185 ? 13.318 -9.156 -4.596 1.00 91.31 185 ALA A C 1
ATOM 1549 O O . ALA A 1 185 ? 14.498 -8.971 -4.888 1.00 91.31 185 ALA A O 1
ATOM 1550 N N . ASN A 1 186 ? 12.320 -8.601 -5.291 1.00 93.06 186 ASN A N 1
ATOM 1551 C CA . ASN A 1 186 ? 12.482 -7.727 -6.457 1.00 93.06 186 ASN A CA 1
ATOM 1552 C C . ASN A 1 186 ? 12.169 -6.251 -6.146 1.00 93.06 186 ASN A C 1
ATOM 1554 O O . ASN A 1 186 ? 12.219 -5.400 -7.042 1.00 93.06 186 ASN A O 1
ATOM 1558 N N . CYS A 1 187 ? 11.818 -5.946 -4.899 1.00 95.75 187 CYS A N 1
ATOM 1559 C CA . CYS A 1 187 ? 11.465 -4.620 -4.421 1.00 95.75 187 CYS A CA 1
ATOM 1560 C C . CYS A 1 187 ? 12.192 -4.338 -3.101 1.00 95.75 187 CYS A C 1
ATOM 1562 O O . CYS A 1 187 ? 11.646 -4.474 -2.002 1.00 95.75 187 CYS A O 1
ATOM 1564 N N . THR A 1 188 ? 13.469 -3.974 -3.219 1.00 94.69 188 THR A N 1
ATOM 1565 C CA . THR A 1 188 ? 14.371 -3.747 -2.087 1.00 94.69 188 THR A CA 1
ATOM 1566 C C . THR A 1 188 ? 15.396 -2.640 -2.342 1.00 94.69 188 THR A C 1
ATOM 1568 O O . THR A 1 188 ? 15.910 -2.487 -3.451 1.00 94.69 188 THR A O 1
ATOM 1571 N N . LEU A 1 189 ? 15.752 -1.874 -1.311 1.00 93.06 189 LEU A N 1
ATOM 1572 C CA . LEU A 1 189 ? 16.886 -0.939 -1.392 1.00 93.06 189 LEU A CA 1
ATOM 1573 C C . LEU A 1 189 ? 18.230 -1.576 -1.021 1.00 93.06 189 LEU A C 1
ATOM 1575 O O . LEU A 1 189 ? 19.269 -0.970 -1.274 1.00 93.06 189 LEU A O 1
ATOM 1579 N N . ASN A 1 190 ? 18.227 -2.817 -0.525 1.00 88.12 190 ASN A N 1
ATOM 1580 C CA . ASN A 1 190 ? 19.452 -3.563 -0.212 1.00 88.12 190 ASN A CA 1
ATOM 1581 C C . ASN A 1 190 ? 20.205 -3.972 -1.479 1.00 88.12 190 ASN A C 1
ATOM 1583 O O . ASN A 1 190 ? 21.432 -4.047 -1.490 1.00 88.12 190 ASN A O 1
ATOM 1587 N N . ASN A 1 191 ? 19.462 -4.214 -2.561 1.00 87.69 191 ASN A N 1
ATOM 1588 C CA . ASN A 1 191 ? 20.009 -4.407 -3.892 1.00 87.69 191 ASN A CA 1
ATOM 1589 C C . ASN A 1 191 ? 19.299 -3.474 -4.873 1.00 87.69 191 ASN A C 1
ATOM 1591 O O . ASN A 1 191 ? 18.294 -3.820 -5.498 1.00 87.69 191 ASN A O 1
ATOM 1595 N N . ILE A 1 192 ? 19.846 -2.266 -4.987 1.00 90.38 192 ILE A N 1
ATOM 1596 C CA . ILE A 1 192 ? 19.268 -1.212 -5.814 1.00 90.38 192 ILE A CA 1
ATOM 1597 C C . ILE A 1 192 ? 19.196 -1.613 -7.295 1.00 90.38 192 ILE A C 1
ATOM 1599 O O . ILE A 1 192 ? 18.260 -1.239 -7.990 1.00 90.38 192 ILE A O 1
ATOM 1603 N N . ASP A 1 193 ? 20.132 -2.414 -7.797 1.00 90.81 193 ASP A N 1
ATOM 1604 C CA . ASP A 1 193 ? 20.152 -2.771 -9.217 1.00 90.81 193 ASP A CA 1
ATOM 1605 C C . ASP A 1 193 ? 19.041 -3.764 -9.587 1.00 90.81 193 ASP A C 1
ATOM 1607 O O . ASP A 1 193 ? 18.513 -3.699 -10.696 1.00 90.81 193 ASP A O 1
ATOM 1611 N N . ILE A 1 194 ? 18.624 -4.625 -8.650 1.00 92.44 194 ILE A N 1
ATOM 1612 C CA . ILE A 1 194 ? 17.454 -5.500 -8.838 1.00 92.44 194 ILE A CA 1
ATOM 1613 C C . ILE A 1 194 ? 16.166 -4.672 -8.900 1.00 92.44 194 ILE A C 1
ATOM 1615 O O . ILE A 1 194 ? 15.288 -4.939 -9.720 1.00 92.44 194 ILE A O 1
ATOM 1619 N N . THR A 1 195 ? 16.058 -3.651 -8.051 1.00 95.56 195 THR A N 1
ATOM 1620 C CA . THR A 1 195 ? 14.845 -2.832 -7.952 1.00 95.56 195 THR A CA 1
ATOM 1621 C C . THR A 1 195 ? 14.719 -1.823 -9.087 1.00 95.56 195 THR A C 1
ATOM 1623 O O . THR A 1 195 ? 13.611 -1.567 -9.564 1.00 95.56 195 THR A O 1
ATOM 1626 N N . PHE A 1 196 ? 15.841 -1.290 -9.568 1.00 96.50 196 PHE A N 1
ATOM 1627 C CA . PHE A 1 196 ? 15.900 -0.289 -10.632 1.00 96.50 196 PHE A CA 1
ATOM 1628 C C . PHE A 1 196 ? 16.635 -0.831 -11.873 1.00 96.50 196 PHE A C 1
ATOM 1630 O O . PHE A 1 196 ? 17.700 -0.312 -12.227 1.00 96.50 196 PHE A O 1
ATOM 1637 N N . PRO A 1 197 ? 16.097 -1.864 -12.551 1.00 92.81 197 PRO A N 1
ATOM 1638 C CA . PRO A 1 197 ? 16.762 -2.474 -13.690 1.00 92.81 197 PRO A CA 1
ATOM 1639 C C . PRO A 1 197 ? 16.632 -1.591 -14.936 1.00 92.81 197 PRO A C 1
ATOM 1641 O O . PRO A 1 197 ? 15.523 -1.227 -15.343 1.00 92.81 197 PRO A O 1
ATOM 1644 N N . SER A 1 198 ? 17.761 -1.299 -15.580 1.00 88.62 198 SER A N 1
ATOM 1645 C CA . SER A 1 198 ? 17.784 -0.698 -16.914 1.00 88.62 198 SER A CA 1
ATOM 1646 C C . SER A 1 198 ? 17.648 -1.773 -17.996 1.00 88.62 198 SER A C 1
ATOM 1648 O O . SER A 1 198 ? 18.104 -2.907 -17.844 1.00 88.62 198 SER A O 1
ATOM 1650 N N . ILE A 1 199 ? 16.991 -1.425 -19.103 1.00 92.00 199 ILE A N 1
ATOM 1651 C CA . ILE A 1 199 ? 16.758 -2.327 -20.236 1.00 92.00 199 ILE A CA 1
ATOM 1652 C C . ILE A 1 199 ? 17.604 -1.876 -21.425 1.00 92.00 199 ILE A C 1
ATOM 1654 O O . ILE A 1 199 ? 17.636 -0.698 -21.775 1.00 92.00 199 ILE A O 1
ATOM 1658 N N . ASN A 1 200 ? 18.273 -2.808 -22.102 1.00 92.88 200 ASN A N 1
ATOM 1659 C CA . ASN A 1 200 ? 18.990 -2.493 -23.334 1.00 92.88 200 ASN A CA 1
ATOM 1660 C C . ASN A 1 200 ? 18.002 -2.301 -24.503 1.00 92.88 200 ASN A C 1
ATOM 1662 O O . ASN A 1 200 ? 17.699 -3.240 -25.234 1.00 92.88 200 ASN A O 1
ATOM 1666 N N . CYS A 1 201 ? 17.499 -1.077 -24.689 1.00 93.25 201 CYS A N 1
ATOM 1667 C CA . CYS A 1 201 ? 16.497 -0.765 -25.717 1.00 93.25 201 CYS A CA 1
ATOM 1668 C C . CYS A 1 201 ? 16.973 -1.041 -27.148 1.00 93.25 201 CYS A C 1
ATOM 1670 O O . CYS A 1 201 ? 16.171 -1.408 -28.005 1.00 93.25 201 CYS A O 1
ATOM 1672 N N . TYR A 1 202 ? 18.274 -0.882 -27.408 1.00 92.62 202 TYR A N 1
ATOM 1673 C CA . TYR A 1 202 ? 18.864 -1.154 -28.720 1.00 92.62 202 TYR A CA 1
ATOM 1674 C C . TYR A 1 202 ? 18.763 -2.632 -29.074 1.00 92.62 202 TYR A C 1
ATOM 1676 O O . TYR A 1 202 ? 18.333 -2.980 -30.169 1.00 92.62 202 TYR A O 1
ATOM 1684 N N . GLU A 1 203 ? 19.108 -3.494 -28.123 1.00 92.62 203 GLU A N 1
ATOM 1685 C CA . GLU A 1 203 ? 19.000 -4.940 -28.281 1.00 92.62 203 GLU A CA 1
ATOM 1686 C C . GLU A 1 203 ? 17.538 -5.384 -28.350 1.00 92.62 203 GLU A C 1
ATOM 1688 O O . GLU A 1 203 ? 17.168 -6.104 -29.273 1.00 92.62 203 GLU A O 1
ATOM 1693 N N . LEU A 1 204 ? 16.685 -4.875 -27.453 1.00 92.25 204 LEU A N 1
ATOM 1694 C CA . LEU A 1 204 ? 15.260 -5.214 -27.417 1.00 92.25 204 LEU A CA 1
ATOM 1695 C C . LEU A 1 204 ? 14.545 -4.928 -28.750 1.00 92.25 204 LEU A C 1
ATOM 1697 O O . LEU A 1 204 ? 13.661 -5.683 -29.151 1.00 92.25 204 LEU A O 1
ATOM 1701 N N . HIS A 1 205 ? 14.928 -3.851 -29.440 1.00 91.44 205 HIS A N 1
ATOM 1702 C CA . HIS A 1 205 ? 14.289 -3.412 -30.683 1.00 91.44 205 HIS A CA 1
ATOM 1703 C C . HIS A 1 205 ? 15.160 -3.584 -31.936 1.00 91.44 205 HIS A C 1
ATOM 1705 O O . HIS A 1 205 ? 14.814 -3.042 -32.985 1.00 91.44 205 HIS A O 1
ATOM 1711 N N . ASN A 1 206 ? 16.256 -4.348 -31.859 1.00 89.75 206 ASN A N 1
ATOM 1712 C CA . ASN A 1 206 ? 17.180 -4.599 -32.974 1.00 89.75 206 ASN A CA 1
ATOM 1713 C C . ASN A 1 206 ? 17.682 -3.318 -33.680 1.00 89.75 206 ASN A C 1
ATOM 1715 O O . ASN A 1 206 ? 17.832 -3.288 -34.902 1.00 89.75 206 ASN A O 1
ATOM 1719 N N . MET A 1 207 ? 17.937 -2.251 -32.918 1.00 85.88 207 MET A N 1
ATOM 1720 C CA . MET A 1 207 ? 18.473 -0.983 -33.425 1.00 85.88 207 MET A CA 1
ATOM 1721 C C . MET A 1 207 ? 19.990 -0.916 -33.253 1.00 85.88 207 MET A C 1
ATOM 1723 O O . MET A 1 207 ? 20.530 -1.362 -32.237 1.00 85.88 207 MET A O 1
ATOM 1727 N N . LYS A 1 208 ? 20.703 -0.308 -34.209 1.00 80.25 208 LYS A N 1
ATOM 1728 C CA . LYS A 1 208 ? 22.140 -0.060 -34.054 1.00 80.25 208 LYS A CA 1
ATOM 1729 C C . LYS A 1 208 ? 22.346 1.238 -33.277 1.00 80.25 208 LYS A C 1
ATOM 1731 O O . LYS A 1 208 ? 21.674 2.233 -33.527 1.00 80.25 208 LYS A O 1
ATOM 1736 N N . ARG A 1 209 ? 23.324 1.262 -32.362 1.00 66.88 209 ARG A N 1
ATOM 1737 C CA . ARG A 1 209 ? 23.701 2.494 -31.632 1.00 66.88 209 ARG A CA 1
ATOM 1738 C C . ARG A 1 209 ? 24.122 3.639 -32.561 1.00 66.88 209 ARG A C 1
ATOM 1740 O O . ARG A 1 209 ? 24.012 4.796 -32.187 1.00 66.88 209 ARG A O 1
ATOM 1747 N N . GLU A 1 210 ? 24.573 3.316 -33.770 1.00 60.44 210 GLU A N 1
ATOM 1748 C CA . GLU A 1 210 ? 24.993 4.281 -34.793 1.00 60.44 210 GLU A CA 1
ATOM 1749 C C . GLU A 1 210 ? 23.823 5.057 -35.426 1.00 60.44 210 GLU A C 1
ATOM 1751 O O . GLU A 1 210 ? 24.047 6.122 -36.003 1.00 60.44 210 GLU A O 1
ATOM 1756 N N . ASP A 1 211 ? 22.581 4.575 -35.283 1.00 54.22 211 ASP A N 1
ATOM 1757 C CA . ASP A 1 211 ? 21.391 5.199 -35.880 1.00 54.22 211 ASP A CA 1
ATOM 1758 C C . ASP A 1 211 ? 20.915 6.443 -35.099 1.00 54.22 211 ASP A C 1
ATOM 1760 O O . ASP A 1 211 ? 20.082 7.211 -35.585 1.00 54.22 211 ASP A O 1
ATOM 1764 N N . GLN A 1 212 ? 21.480 6.693 -33.911 1.00 52.09 212 GLN A N 1
ATOM 1765 C CA . GLN A 1 212 ? 21.287 7.923 -33.146 1.00 52.09 212 GLN A CA 1
ATOM 1766 C C . GLN A 1 212 ? 22.589 8.726 -33.099 1.00 52.09 212 GLN A C 1
ATOM 1768 O O . GLN A 1 212 ? 23.373 8.632 -32.157 1.00 52.09 212 GLN A O 1
ATOM 1773 N N . LYS A 1 213 ? 22.808 9.590 -34.095 1.00 43.22 213 LYS A N 1
ATOM 1774 C CA . LYS A 1 213 ? 23.632 10.778 -33.849 1.00 43.22 213 LYS A CA 1
ATOM 1775 C C . LYS A 1 213 ? 22.875 11.636 -32.841 1.00 43.22 213 LYS A C 1
ATOM 1777 O O . LYS A 1 213 ? 21.950 12.350 -33.225 1.00 43.22 213 LYS A O 1
ATOM 1782 N N . GLU A 1 214 ? 23.248 11.558 -31.566 1.00 46.22 214 GLU A N 1
ATOM 1783 C CA . GLU A 1 214 ? 22.908 12.616 -30.620 1.00 46.22 214 GLU A CA 1
ATOM 1784 C C . GLU A 1 214 ? 23.304 13.953 -31.269 1.00 46.22 214 GLU A C 1
ATOM 1786 O O . GLU A 1 214 ? 24.436 14.082 -31.758 1.00 46.22 214 GLU A O 1
ATOM 1791 N N . PRO A 1 215 ? 22.405 14.949 -31.351 1.00 43.69 215 PRO A N 1
ATOM 1792 C CA . PRO A 1 215 ? 22.854 16.295 -31.639 1.00 43.69 215 PRO A CA 1
ATOM 1793 C C . PRO A 1 215 ? 23.819 16.639 -30.513 1.00 43.69 215 PRO A C 1
ATOM 1795 O O . PRO A 1 215 ? 23.419 16.669 -29.353 1.00 43.69 215 PRO A O 1
ATOM 1798 N N . ILE A 1 216 ? 25.095 16.822 -30.853 1.00 47.38 216 ILE A N 1
ATOM 1799 C CA . ILE A 1 216 ? 26.125 17.250 -29.911 1.00 47.38 216 ILE A CA 1
ATOM 1800 C C . ILE A 1 216 ? 25.568 18.496 -29.225 1.00 47.38 216 ILE A C 1
ATOM 1802 O O . ILE A 1 216 ? 25.495 19.563 -29.835 1.00 47.38 216 ILE A O 1
ATOM 1806 N N . THR A 1 217 ? 25.118 18.360 -27.979 1.00 44.81 217 THR A N 1
ATOM 1807 C CA . THR A 1 217 ? 24.724 19.494 -27.156 1.00 44.81 217 THR A CA 1
ATOM 1808 C C . THR A 1 217 ? 26.019 20.179 -26.770 1.00 44.81 217 THR A C 1
ATOM 1810 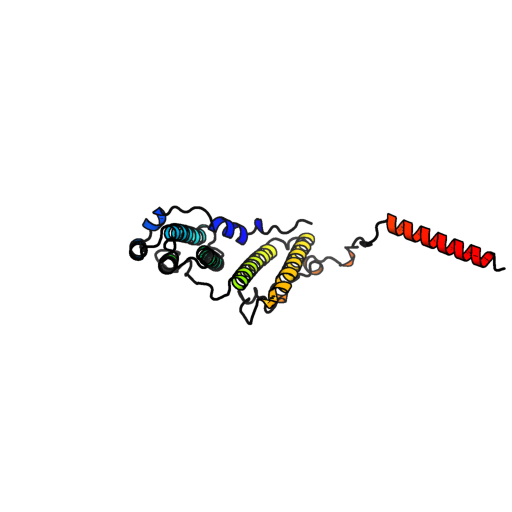O O . THR A 1 217 ? 26.619 19.893 -25.736 1.00 44.81 217 THR A O 1
ATOM 1813 N N . THR A 1 218 ? 26.522 21.038 -27.650 1.00 51.44 218 THR A N 1
ATOM 1814 C CA . THR A 1 218 ? 27.554 21.983 -27.261 1.00 51.44 218 THR A CA 1
ATOM 1815 C C . THR A 1 218 ? 26.945 22.839 -26.159 1.00 51.44 218 THR A C 1
ATOM 1817 O O . THR A 1 218 ? 25.942 23.509 -26.387 1.00 51.44 218 THR A O 1
ATOM 1820 N N . ASN A 1 219 ? 27.550 22.837 -24.968 1.00 54.12 219 ASN A N 1
ATOM 1821 C CA . ASN A 1 219 ? 27.163 23.687 -23.828 1.00 54.12 219 ASN A CA 1
ATOM 1822 C C . ASN A 1 219 ? 27.299 25.198 -24.112 1.00 54.12 219 ASN A C 1
ATOM 1824 O O . ASN A 1 219 ? 27.178 26.010 -23.202 1.00 54.12 219 ASN A O 1
ATOM 1828 N N . TYR A 1 220 ? 27.578 25.560 -25.362 1.00 57.53 220 TYR A N 1
ATOM 1829 C CA . TYR A 1 220 ? 27.762 26.908 -25.848 1.00 57.53 220 TYR A CA 1
ATOM 1830 C C . TYR A 1 220 ? 26.742 27.161 -26.949 1.00 57.53 220 TYR A C 1
ATOM 1832 O O . TYR A 1 220 ? 26.602 26.370 -27.889 1.00 57.53 220 TYR A O 1
ATOM 1840 N N . SER A 1 221 ? 26.038 28.278 -26.838 1.00 68.06 221 SER A N 1
ATOM 1841 C CA . SER A 1 221 ? 25.208 28.799 -27.915 1.00 68.06 221 SER A CA 1
ATOM 1842 C C . SER A 1 221 ? 26.069 29.092 -29.150 1.00 68.06 221 SER A C 1
ATOM 1844 O O . SER A 1 221 ? 27.258 29.407 -29.051 1.00 68.06 221 SER A O 1
ATOM 1846 N N . SER A 1 222 ? 25.473 29.050 -30.345 1.00 72.81 222 SER A N 1
ATOM 1847 C CA . SER A 1 222 ? 26.171 29.423 -31.588 1.00 72.81 222 SER A CA 1
ATOM 1848 C C . SER A 1 222 ? 26.769 30.838 -31.528 1.00 72.81 222 SER A C 1
ATOM 1850 O O . SER A 1 222 ? 27.766 31.117 -32.191 1.00 72.81 222 SER A O 1
ATOM 1852 N N . LEU A 1 223 ? 26.190 31.712 -30.696 1.00 67.69 223 LEU A N 1
ATOM 1853 C CA . LEU A 1 223 ? 26.680 33.061 -30.433 1.00 67.69 223 LEU A CA 1
ATOM 1854 C C . LEU A 1 223 ? 27.989 33.054 -29.626 1.00 67.69 223 LEU A C 1
ATOM 1856 O O . LEU A 1 223 ? 28.921 33.775 -29.971 1.00 67.69 223 LEU A O 1
ATOM 1860 N N . GLU A 1 224 ? 28.089 32.214 -28.594 1.00 68.44 224 GLU A N 1
ATOM 1861 C CA . GLU A 1 224 ? 29.305 32.071 -27.782 1.00 68.44 224 GLU A CA 1
ATOM 1862 C C . GLU A 1 224 ? 30.446 31.463 -28.597 1.00 68.44 224 GLU A C 1
ATOM 1864 O O . GLU A 1 224 ? 31.569 31.960 -28.546 1.00 68.44 224 GLU A O 1
ATOM 1869 N N . ILE A 1 225 ? 30.156 30.457 -29.427 1.00 75.06 225 ILE A N 1
ATOM 1870 C CA . ILE A 1 225 ? 31.147 29.869 -30.342 1.00 75.06 225 ILE A CA 1
ATOM 1871 C C . ILE A 1 225 ? 31.658 30.931 -31.329 1.00 75.06 225 ILE A C 1
ATOM 1873 O O . ILE A 1 225 ? 32.866 31.058 -31.535 1.00 75.06 225 ILE A O 1
ATOM 1877 N N . GLY A 1 226 ? 30.756 31.737 -31.900 1.00 73.56 226 GLY A N 1
ATOM 1878 C CA . GLY A 1 226 ? 31.125 32.852 -32.774 1.00 73.56 226 GLY A CA 1
ATOM 1879 C C . GLY A 1 226 ? 31.986 33.903 -32.065 1.00 73.56 226 GLY A C 1
ATOM 1880 O O . GLY A 1 226 ? 32.986 34.359 -32.619 1.00 73.56 226 GLY A O 1
ATOM 1881 N N . PHE A 1 227 ? 31.651 34.239 -30.819 1.00 80.38 227 PHE A N 1
ATOM 1882 C CA . PHE A 1 227 ? 32.406 35.189 -30.002 1.00 80.38 227 PHE A CA 1
ATOM 1883 C C . PHE A 1 227 ? 33.833 34.701 -29.702 1.00 80.38 227 PHE A C 1
ATOM 1885 O O . PHE A 1 227 ? 34.788 35.465 -29.862 1.00 80.38 227 PHE A O 1
ATOM 1892 N N . PHE A 1 228 ? 34.002 33.420 -29.352 1.00 80.31 228 PHE A N 1
ATOM 1893 C CA . PHE A 1 228 ? 35.323 32.825 -29.121 1.00 80.31 228 PHE A CA 1
ATOM 1894 C C . PHE A 1 228 ? 36.196 32.831 -30.378 1.00 80.31 228 PHE A C 1
ATOM 1896 O O . PHE A 1 228 ? 37.379 33.163 -30.298 1.00 80.31 228 PHE A O 1
ATOM 1903 N N . LEU A 1 229 ? 35.622 32.528 -31.546 1.00 84.75 229 LEU A N 1
ATOM 1904 C CA . LEU A 1 229 ? 36.362 32.559 -32.809 1.00 84.75 229 LEU A CA 1
ATOM 1905 C C . LEU A 1 229 ? 36.844 33.973 -33.152 1.00 84.75 229 LEU A C 1
ATOM 1907 O O . LEU A 1 229 ? 38.003 34.146 -33.528 1.00 84.75 229 LEU A O 1
ATOM 1911 N N . ILE A 1 230 ? 35.994 34.989 -32.974 1.00 84.50 230 ILE A N 1
ATOM 1912 C CA . ILE A 1 230 ? 36.352 36.391 -33.238 1.00 84.50 230 ILE A CA 1
ATOM 1913 C C . ILE A 1 230 ? 37.465 36.858 -32.291 1.00 84.50 230 ILE A C 1
ATOM 1915 O O . ILE A 1 230 ? 38.439 37.464 -32.743 1.00 84.50 230 ILE A O 1
ATOM 1919 N N . LEU A 1 231 ? 37.362 36.542 -30.995 1.00 84.38 231 LEU A N 1
ATOM 1920 C CA . LEU A 1 231 ? 38.394 36.876 -30.009 1.00 84.38 231 LEU A CA 1
ATOM 1921 C C . LEU A 1 231 ? 39.724 36.182 -30.304 1.00 84.38 231 LEU A C 1
ATOM 1923 O O . LEU A 1 231 ? 40.769 36.830 -30.241 1.00 84.38 231 LEU A O 1
ATOM 1927 N N . SER A 1 232 ? 39.700 34.897 -30.671 1.00 86.12 232 SER A N 1
ATOM 1928 C CA . SER A 1 232 ? 40.910 34.186 -31.090 1.00 86.12 232 SER A CA 1
ATOM 1929 C C . SER A 1 232 ? 41.537 34.827 -32.326 1.00 86.12 232 SER A C 1
ATOM 1931 O O . SER A 1 232 ? 42.745 35.052 -32.334 1.00 86.12 232 SER A O 1
ATOM 1933 N N . PHE A 1 233 ? 40.746 35.180 -33.344 1.00 86.88 233 PHE A N 1
ATOM 1934 C CA . PHE A 1 233 ? 41.259 35.857 -34.539 1.00 86.88 233 PHE A CA 1
ATOM 1935 C C . PHE A 1 233 ? 41.889 37.216 -34.219 1.00 86.88 233 PHE A C 1
ATOM 1937 O O . PHE A 1 233 ? 42.979 37.512 -34.708 1.00 86.88 233 PHE A O 1
ATOM 1944 N N . LEU A 1 234 ? 41.251 38.022 -33.366 1.00 87.19 234 LEU A N 1
ATOM 1945 C CA . LEU A 1 234 ? 41.796 39.304 -32.911 1.00 87.19 234 LEU A CA 1
ATOM 1946 C C . LEU A 1 234 ? 43.099 39.125 -32.128 1.00 87.19 234 LEU A C 1
ATOM 1948 O O . LEU A 1 234 ? 44.058 39.857 -32.365 1.00 87.19 234 LEU A O 1
ATOM 1952 N N . ALA A 1 235 ? 43.164 38.135 -31.237 1.00 88.25 235 ALA A N 1
ATOM 1953 C CA . ALA A 1 235 ? 44.372 37.836 -30.476 1.00 88.25 235 ALA A CA 1
ATOM 1954 C C . ALA A 1 235 ? 45.529 37.420 -31.397 1.00 88.25 235 ALA A C 1
ATOM 1956 O O . ALA A 1 235 ? 46.627 37.965 -31.290 1.00 88.25 235 ALA A O 1
ATOM 1957 N N . PHE A 1 236 ? 45.279 36.523 -32.356 1.00 87.81 236 PHE A N 1
ATOM 1958 C CA . PHE A 1 236 ? 46.280 36.128 -33.350 1.00 87.81 236 PHE A CA 1
ATOM 1959 C C . PHE A 1 236 ? 46.721 37.299 -34.232 1.00 87.81 236 PHE A C 1
ATOM 1961 O O . PHE A 1 236 ? 47.913 37.447 -34.495 1.00 87.81 236 PHE A O 1
ATOM 1968 N N . PHE A 1 237 ? 45.792 38.161 -34.647 1.00 88.06 237 PHE A N 1
ATOM 1969 C CA . PHE A 1 237 ? 46.102 39.356 -35.429 1.00 88.06 237 PHE A CA 1
ATOM 1970 C C . PHE A 1 237 ? 46.985 40.342 -34.652 1.00 88.06 237 PHE A C 1
ATOM 1972 O O . PHE A 1 237 ? 47.957 40.862 -35.198 1.00 88.06 237 PHE A O 1
ATOM 1979 N N . LEU A 1 238 ? 46.702 40.561 -33.365 1.00 86.62 238 LEU A N 1
ATOM 1980 C CA . LEU A 1 238 ? 47.518 41.415 -32.498 1.00 86.62 238 LEU A CA 1
ATOM 1981 C C . LEU A 1 238 ? 48.914 40.829 -32.260 1.00 86.62 238 LEU A C 1
ATOM 1983 O O . LEU A 1 238 ? 49.895 41.568 -32.329 1.00 86.62 238 LEU A O 1
ATOM 1987 N N . ILE A 1 239 ? 49.022 39.514 -32.044 1.00 87.19 239 ILE A N 1
ATOM 1988 C CA . ILE A 1 239 ? 50.315 38.820 -31.934 1.00 87.19 239 ILE A CA 1
ATOM 1989 C C . ILE A 1 239 ? 51.108 38.972 -33.235 1.00 87.19 239 ILE A C 1
ATOM 1991 O O . ILE A 1 239 ? 52.290 39.311 -33.200 1.00 87.19 239 ILE A O 1
ATOM 1995 N N . PHE A 1 240 ? 50.463 38.778 -34.387 1.00 87.62 240 PHE A N 1
ATOM 1996 C CA . PHE A 1 240 ? 51.100 38.944 -35.690 1.00 87.62 240 PHE A CA 1
ATOM 1997 C C . PHE A 1 240 ? 51.582 40.382 -35.912 1.00 87.62 240 PHE A C 1
ATOM 1999 O O . PHE A 1 240 ? 52.725 40.589 -36.313 1.00 87.62 240 PHE A O 1
ATOM 2006 N N . LEU A 1 241 ? 50.755 41.383 -35.591 1.00 83.81 241 LEU A N 1
ATOM 2007 C CA . LEU A 1 241 ? 51.140 42.794 -35.656 1.00 83.81 241 LEU A CA 1
ATOM 2008 C C . LEU A 1 241 ? 52.337 43.101 -34.752 1.00 83.81 241 LEU A C 1
ATOM 2010 O O . LEU A 1 241 ? 53.257 43.803 -35.173 1.00 83.81 241 LEU A O 1
ATOM 2014 N N . PHE A 1 242 ? 52.351 42.555 -33.537 1.00 81.75 242 PHE A N 1
ATOM 2015 C CA . PHE A 1 242 ? 53.461 42.725 -32.606 1.00 81.75 242 PHE A CA 1
ATOM 2016 C C . PHE A 1 242 ? 54.752 42.113 -33.165 1.00 81.75 242 PHE A C 1
ATOM 2018 O O . PHE A 1 242 ? 55.769 42.795 -33.244 1.00 81.75 242 PHE A O 1
ATOM 2025 N N . LEU A 1 243 ? 54.698 40.871 -33.657 1.00 81.06 243 LEU A N 1
ATOM 2026 C CA . LEU A 1 243 ? 55.837 40.198 -34.289 1.00 81.06 243 LEU A CA 1
ATOM 2027 C C . LEU A 1 243 ? 56.316 40.917 -35.560 1.00 81.06 243 LEU A C 1
ATOM 2029 O O . LEU A 1 243 ? 57.515 40.976 -35.811 1.00 81.06 243 LEU A O 1
ATOM 2033 N N . SER A 1 244 ? 55.404 41.506 -36.337 1.00 74.88 244 SER A N 1
ATOM 2034 C CA . SER A 1 244 ? 55.750 42.272 -37.542 1.00 74.88 244 SER A CA 1
ATOM 2035 C C . SER A 1 244 ? 56.452 43.604 -37.248 1.00 74.88 244 SER A C 1
ATOM 2037 O O . SER A 1 244 ? 57.182 44.095 -38.101 1.00 74.88 244 SER A O 1
ATOM 2039 N N . LYS A 1 245 ? 56.262 44.173 -36.047 1.00 64.75 245 LYS A N 1
ATOM 2040 C CA . LYS A 1 245 ? 56.939 45.398 -35.584 1.00 64.75 245 LYS A CA 1
ATOM 2041 C C . LYS A 1 245 ? 58.288 45.148 -34.906 1.00 64.75 245 LYS A C 1
ATOM 2043 O O . LYS A 1 245 ? 59.055 46.089 -34.755 1.00 64.75 245 LYS A O 1
ATOM 2048 N N . VAL A 1 246 ? 58.569 43.918 -34.474 1.00 60.69 246 VAL A N 1
ATOM 2049 C CA . VAL A 1 246 ? 59.841 43.516 -33.833 1.00 60.69 246 VAL A CA 1
ATOM 2050 C C . VAL A 1 246 ? 60.881 43.092 -34.894 1.00 60.69 246 VAL A C 1
ATOM 2052 O O . VAL A 1 246 ? 61.844 42.388 -34.598 1.00 60.69 246 VAL A O 1
ATOM 2055 N N . LYS A 1 247 ? 60.700 43.530 -36.145 1.00 50.91 247 LYS A N 1
ATOM 2056 C CA . LYS A 1 247 ? 61.588 43.269 -37.278 1.00 50.91 247 LYS A CA 1
ATOM 2057 C C . LYS A 1 247 ? 62.139 44.567 -37.852 1.00 50.91 247 LYS A C 1
ATOM 2059 O O . LYS A 1 247 ? 61.358 45.541 -37.925 1.00 50.91 247 LYS A O 1
#

InterPro domains:
  IPR008780 Plasmodium vivax Vir [PF05795] (13-214)

Foldseek 3Di:
DDADDLCPDDLNVLLVLLPDFFDLCVLVVAPCSVVLVVQPFAQLLSRNLRSLLVQLVCCLPPVVVPLVVSLLSSLLVSCVSCPVPCPPRNGDCSLVSNQVSQQRDANDPPPSHGSHGRDHDPADPVLSVLLNVLSSLQSVLVVLVVPQLPALVSLVSSLVNLVVVLVVVVVVCVSDDDQSNDPDPQRGPVDSCSVRPRDPSCVSHVHDPVVDPDPPPPVDDPVRVVVVVVVVVVVVVVVVVVVVVVD

pLDDT: mean 89.03, std 11.84, range [43.22, 98.31]

Radius of gyration: 28.62 Å; chains: 1; bounding box: 86×65×61 Å

Secondary structure (DSSP, 8-state):
-PPP-GGGSHHHHHHHHHTS---GGGGGGSTTHHHHHHT---HHHHHHHHHHHHHHHHHHHH-GGGHHHHHHHHHHHHHHHTTTTTTSGGGTTHHHHHHHHHHH-BS-TTT--BS-------S-HHHHHHHHHHHHHHHHHHHHHHHS-SSHHHHHHHHHHHHHHHHHHHTTGGG--TTTTEEETTEESTTHHHHS----HHHHTT--GGG-------SS-HHHHHHHHHHHHHHHHHHHHHHHH--